Protein AF-0000000065938558 (afdb_homodimer)

Solvent-accessible surface area (backbone atoms only — not comparable to full-atom values): 10429 Å² total; per-residue (Å²): 133,53,68,65,56,52,49,43,52,53,51,51,68,28,61,89,41,59,44,84,76,37,73,65,13,34,47,48,69,62,32,34,59,53,26,31,51,53,25,51,52,29,44,52,51,24,38,51,25,48,61,70,64,40,50,69,59,23,32,52,27,46,32,48,28,52,51,28,45,46,44,28,30,44,50,58,74,38,55,68,66,56,21,48,50,50,45,47,56,48,53,56,48,50,50,48,53,54,52,55,69,72,96,133,53,67,66,56,52,50,44,51,53,51,52,67,27,62,91,43,60,44,85,76,36,71,66,14,34,45,49,69,63,32,34,59,51,26,31,50,53,25,50,53,29,46,52,52,25,37,52,24,48,62,70,62,41,49,69,58,23,31,52,26,45,32,48,28,54,51,29,46,45,48,28,30,44,50,58,74,37,53,68,66,57,22,50,49,50,47,48,56,47,54,57,48,49,49,48,52,54,52,57,68,72,96

Organism: Cereibacter sphaeroides (strain ATCC 17025 / ATH 2.4.3) (NCBI:txid349102)

Structure (mmCIF, N/CA/C/O backbone):
data_AF-0000000065938558-model_v1
#
loop_
_entity.id
_entity.type
_entity.pdbx_description
1 polymer 'Phosphoribosyl-ATP pyrophosphatase'
#
loop_
_atom_site.group_PDB
_atom_site.id
_atom_site.type_symbol
_atom_site.label_atom_id
_atom_site.lab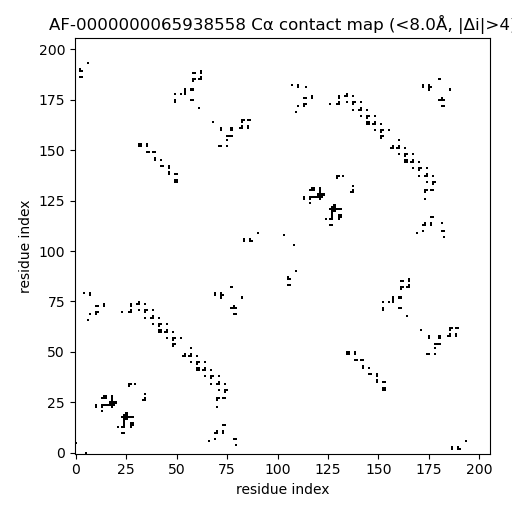el_alt_id
_atom_site.label_comp_id
_atom_site.label_asym_id
_atom_site.label_entity_id
_atom_site.label_seq_id
_atom_site.pdbx_PDB_ins_code
_atom_site.Cartn_x
_atom_site.Cartn_y
_atom_site.Cartn_z
_atom_site.occupancy
_atom_site.B_iso_or_equiv
_atom_site.auth_seq_id
_atom_site.auth_comp_id
_atom_site.auth_asym_id
_atom_site.auth_atom_id
_atom_site.pdbx_PDB_model_num
ATOM 1 N N . MET A 1 1 ? -17.922 -5.68 2.021 1 90.88 1 MET A N 1
ATOM 2 C CA . MET A 1 1 ? -16.562 -5.914 1.579 1 90.88 1 MET A CA 1
ATOM 3 C C . MET A 1 1 ? -16.047 -4.75 0.735 1 90.88 1 MET A C 1
ATOM 5 O O . MET A 1 1 ? -16.766 -4.246 -0.132 1 90.88 1 MET A O 1
ATOM 9 N N . SER A 1 2 ? -14.844 -4.27 1.024 1 95.75 2 SER A N 1
ATOM 10 C CA . SER A 1 2 ? -14.273 -3.152 0.281 1 95.75 2 SER A CA 1
ATOM 11 C C . SER A 1 2 ? -13.695 -3.613 -1.055 1 95.75 2 SER A C 1
ATOM 13 O O . SER A 1 2 ? -13.531 -4.812 -1.284 1 95.75 2 SER A O 1
ATOM 15 N N . VAL A 1 3 ? -13.477 -2.689 -1.954 1 97.19 3 VAL A N 1
ATOM 16 C CA . VAL A 1 3 ? -12.867 -3.02 -3.24 1 97.19 3 VAL A CA 1
ATOM 17 C C . VAL A 1 3 ? -11.492 -3.65 -3.018 1 97.19 3 VAL A C 1
ATOM 19 O O . VAL A 1 3 ? -11.094 -4.555 -3.758 1 97.19 3 VAL A O 1
ATOM 22 N N . LEU A 1 4 ? -10.781 -3.186 -2.021 1 98.44 4 LEU A N 1
ATOM 23 C CA . LEU A 1 4 ? -9.461 -3.738 -1.729 1 98.44 4 LEU A CA 1
ATOM 24 C C . LEU A 1 4 ? -9.57 -5.191 -1.28 1 98.44 4 LEU A C 1
ATOM 26 O O . LEU A 1 4 ? -8.758 -6.031 -1.684 1 98.44 4 LEU A O 1
ATOM 30 N N . GLU A 1 5 ? -10.492 -5.469 -0.438 1 98.12 5 GLU A N 1
ATOM 31 C CA . GLU A 1 5 ? -10.719 -6.832 0.026 1 98.12 5 GLU A CA 1
ATOM 32 C C . GLU A 1 5 ? -11.117 -7.75 -1.127 1 98.12 5 GLU A C 1
ATOM 34 O O . GLU A 1 5 ? -10.672 -8.898 -1.197 1 98.12 5 GLU A O 1
ATOM 39 N N . ARG A 1 6 ? -11.984 -7.25 -1.988 1 97.62 6 ARG A N 1
ATOM 40 C CA . ARG A 1 6 ? -12.367 -8.039 -3.15 1 97.62 6 ARG A CA 1
ATOM 41 C C . ARG A 1 6 ? -11.172 -8.305 -4.055 1 97.62 6 ARG A C 1
ATOM 43 O O . ARG A 1 6 ? -11.008 -9.414 -4.566 1 97.62 6 ARG A O 1
ATOM 50 N N . LEU A 1 7 ? -10.398 -7.285 -4.258 1 98.12 7 LEU A N 1
ATOM 51 C CA . LEU A 1 7 ? -9.195 -7.43 -5.078 1 98.12 7 LEU A CA 1
ATOM 52 C C . LEU A 1 7 ? -8.242 -8.445 -4.461 1 98.12 7 LEU A C 1
ATOM 54 O O . LEU A 1 7 ? -7.656 -9.266 -5.172 1 98.12 7 LEU A O 1
ATOM 58 N N . ALA A 1 8 ? -8.086 -8.391 -3.137 1 98.5 8 ALA A N 1
ATOM 59 C CA . ALA A 1 8 ? -7.219 -9.336 -2.438 1 98.5 8 ALA A CA 1
ATOM 60 C C . ALA A 1 8 ? -7.703 -10.773 -2.643 1 98.5 8 ALA A C 1
ATOM 62 O O . ALA A 1 8 ? -6.895 -11.68 -2.871 1 98.5 8 ALA A O 1
ATOM 63 N N . ALA A 1 9 ? -8.984 -10.93 -2.504 1 97.75 9 ALA A N 1
ATOM 64 C CA . ALA A 1 9 ? -9.562 -12.25 -2.713 1 97.75 9 ALA A CA 1
ATOM 65 C C . ALA A 1 9 ? -9.312 -12.742 -4.137 1 97.75 9 ALA A C 1
ATOM 67 O O . ALA A 1 9 ? -9.023 -13.922 -4.348 1 97.75 9 ALA A O 1
ATOM 68 N N . THR A 1 10 ? -9.461 -11.859 -5.125 1 96.94 10 THR A N 1
ATOM 69 C CA . THR A 1 10 ? -9.211 -12.188 -6.523 1 96.94 10 THR A CA 1
ATOM 70 C C . THR A 1 10 ? -7.758 -12.609 -6.723 1 96.94 10 THR A C 1
ATOM 72 O O . THR A 1 10 ? -7.488 -13.625 -7.375 1 96.94 10 THR A O 1
ATOM 75 N N . VAL A 1 11 ? -6.82 -11.82 -6.172 1 98.19 11 VAL A N 1
ATOM 76 C CA . VAL A 1 11 ? -5.398 -12.125 -6.289 1 98.19 11 VAL A CA 1
ATOM 77 C C . VAL A 1 11 ? -5.098 -13.477 -5.656 1 98.19 11 VAL A C 1
ATOM 79 O O . VAL A 1 11 ? -4.395 -14.305 -6.238 1 98.19 11 VAL A O 1
ATOM 82 N N . GLU A 1 12 ? -5.652 -13.742 -4.484 1 97.31 12 GLU A N 1
ATOM 83 C CA . GLU A 1 12 ? -5.438 -15 -3.773 1 97.31 12 GLU A CA 1
ATOM 84 C C . GLU A 1 12 ? -5.969 -16.188 -4.578 1 97.31 12 GLU A C 1
ATOM 86 O O . GLU A 1 12 ? -5.352 -17.25 -4.598 1 97.31 12 GLU A O 1
ATOM 91 N N . ALA A 1 13 ? -7.051 -16 -5.219 1 96.5 13 ALA A N 1
ATOM 92 C CA . ALA A 1 13 ? -7.695 -17.062 -5.984 1 96.5 13 ALA A CA 1
ATOM 93 C C . ALA A 1 13 ? -6.871 -17.438 -7.211 1 96.5 13 ALA A C 1
ATOM 95 O O . ALA A 1 13 ? -7.055 -18.516 -7.785 1 96.5 13 ALA A O 1
ATOM 96 N N . ARG A 1 14 ? -5.961 -16.547 -7.598 1 96.88 14 ARG A N 1
ATOM 97 C CA . ARG A 1 14 ? -5.184 -16.781 -8.805 1 96.88 14 ARG A CA 1
ATOM 98 C C . ARG A 1 14 ? -3.891 -17.531 -8.484 1 96.88 14 ARG A C 1
ATOM 100 O O . ARG A 1 14 ? -3.162 -17.938 -9.391 1 96.88 14 ARG A O 1
ATOM 107 N N . LYS A 1 15 ? -3.572 -17.672 -7.27 1 96 15 LYS A N 1
ATOM 108 C CA . LYS A 1 15 ? -2.389 -18.438 -6.879 1 96 15 LYS A CA 1
ATOM 109 C C . LYS A 1 15 ? -2.447 -19.859 -7.418 1 96 15 LYS A C 1
ATOM 111 O O . LYS A 1 15 ? -3.447 -20.562 -7.234 1 96 15 LYS A O 1
ATOM 116 N N . GLY A 1 16 ? -1.419 -20.266 -8.086 1 93.94 16 GLY A N 1
ATOM 117 C CA . GLY A 1 16 ? -1.344 -21.625 -8.586 1 93.94 16 GLY A CA 1
ATOM 118 C C . GLY A 1 16 ? -2.172 -21.844 -9.844 1 93.94 16 GLY A C 1
ATOM 119 O O . GLY A 1 16 ? -2.18 -22.938 -10.406 1 93.94 16 GLY A O 1
ATOM 120 N N . ALA A 1 17 ? -2.861 -20.781 -10.281 1 95.69 17 ALA A N 1
ATOM 121 C CA . ALA A 1 17 ? -3.654 -20.875 -11.5 1 95.69 17 ALA A CA 1
ATOM 122 C C . ALA A 1 17 ? -2.756 -20.922 -12.734 1 95.69 17 ALA A C 1
ATOM 124 O O . ALA A 1 17 ? -1.563 -20.625 -12.656 1 95.69 17 ALA A O 1
ATOM 125 N N . ASP A 1 18 ? -3.33 -21.359 -13.875 1 96.56 18 ASP A N 1
ATOM 126 C CA . ASP A 1 18 ? -2.639 -21.328 -15.156 1 96.56 18 ASP A CA 1
ATOM 127 C C . ASP A 1 18 ? -2.141 -19.906 -15.469 1 96.56 18 ASP A C 1
ATOM 129 O O . ASP A 1 18 ? -2.93 -18.969 -15.516 1 96.56 18 ASP A O 1
ATOM 133 N N . PRO A 1 19 ? -0.793 -19.812 -15.633 1 95.88 19 PRO A N 1
ATOM 134 C CA . PRO A 1 19 ? -0.242 -18.484 -15.898 1 95.88 19 PRO A CA 1
ATOM 135 C C . PRO A 1 19 ? -0.886 -17.812 -17.109 1 95.88 19 PRO A C 1
ATOM 137 O O . PRO A 1 19 ? -0.862 -16.578 -17.219 1 95.88 19 PRO A O 1
ATOM 140 N N . ASP A 1 20 ? -1.517 -18.531 -17.922 1 94.75 20 ASP A N 1
ATOM 141 C CA . ASP A 1 20 ? -2.111 -17.984 -19.125 1 94.75 20 ASP A CA 1
ATOM 142 C C . ASP A 1 20 ? -3.551 -17.531 -18.875 1 94.75 20 ASP A C 1
ATOM 144 O O . ASP A 1 20 ? -4.164 -16.906 -19.734 1 94.75 20 ASP A O 1
ATOM 148 N N . SER A 1 21 ? -4.059 -17.781 -17.672 1 93.75 21 SER A N 1
ATOM 149 C CA . SER A 1 21 ? -5.477 -17.562 -17.391 1 93.75 21 SER A CA 1
ATOM 150 C C . SER A 1 21 ? -5.762 -16.094 -17.078 1 93.75 21 SER A C 1
ATOM 152 O O . SER A 1 21 ? -6.891 -15.625 -17.25 1 93.75 21 SER A O 1
ATOM 154 N N . SER A 1 22 ? -4.727 -15.422 -16.547 1 92.94 22 SER A N 1
ATOM 155 C CA . SER A 1 22 ? -4.883 -14.016 -16.203 1 92.94 22 SER A CA 1
ATOM 156 C C . SER A 1 22 ? -3.533 -13.336 -16.016 1 92.94 22 SER A C 1
ATOM 158 O O . SER A 1 22 ? -2.516 -14.008 -15.836 1 92.94 22 SER A O 1
ATOM 160 N N . TRP A 1 23 ? -3.564 -12.023 -16.078 1 93.38 23 TRP A N 1
ATOM 161 C CA . TRP A 1 23 ? -2.357 -11.242 -15.828 1 93.38 23 TRP A CA 1
ATOM 162 C C . TRP A 1 23 ? -1.82 -11.492 -14.422 1 93.38 23 TRP A C 1
ATOM 164 O O . TRP A 1 23 ? -0.616 -11.68 -14.234 1 93.38 23 TRP A O 1
ATOM 174 N N . THR A 1 24 ? -2.75 -11.555 -13.438 1 97.44 24 THR A N 1
ATOM 175 C CA . THR A 1 24 ? -2.352 -11.797 -12.055 1 97.44 24 THR A CA 1
ATOM 176 C C . THR A 1 24 ? -1.721 -13.18 -11.914 1 97.44 24 THR A C 1
ATOM 178 O O . THR A 1 24 ? -0.679 -13.336 -11.273 1 97.44 24 THR A O 1
ATOM 181 N N . ALA A 1 25 ? -2.326 -14.164 -12.539 1 97.44 25 ALA A N 1
ATOM 182 C CA . ALA A 1 25 ? -1.771 -15.508 -12.508 1 97.44 25 ALA A CA 1
ATOM 183 C C . ALA A 1 25 ? -0.373 -15.539 -13.125 1 97.44 25 ALA A C 1
ATOM 185 O O . ALA A 1 25 ? 0.528 -16.203 -12.594 1 97.44 25 ALA A O 1
ATOM 186 N N . LYS A 1 26 ? -0.203 -14.797 -14.203 1 97.62 26 LYS A N 1
ATOM 187 C CA . LYS A 1 26 ? 1.089 -14.711 -14.883 1 97.62 26 LYS A CA 1
ATOM 188 C C . LYS A 1 26 ? 2.143 -14.086 -13.969 1 97.62 26 LYS A C 1
ATOM 190 O O . LYS A 1 26 ? 3.266 -14.594 -13.875 1 97.62 26 LYS A O 1
ATOM 195 N N . LEU A 1 27 ? 1.789 -13.031 -13.305 1 97.88 27 LEU A N 1
ATOM 196 C CA . LEU A 1 27 ? 2.707 -12.359 -12.391 1 97.88 27 LEU A CA 1
ATOM 197 C C . LEU A 1 27 ? 3.1 -13.281 -11.242 1 97.88 27 LEU A C 1
ATOM 199 O O . LEU A 1 27 ? 4.281 -13.406 -10.914 1 97.88 27 LEU A O 1
ATOM 203 N N . LEU A 1 28 ? 2.139 -13.945 -10.688 1 98.56 28 LEU A N 1
ATOM 204 C CA . LEU A 1 28 ? 2.379 -14.836 -9.547 1 98.56 28 LEU A CA 1
ATOM 205 C C . LEU A 1 28 ? 3.258 -16.016 -9.953 1 98.56 28 LEU A C 1
ATOM 207 O O . LEU A 1 28 ? 4.102 -16.469 -9.172 1 98.56 28 LEU A O 1
ATOM 211 N N . ALA A 1 29 ? 3.111 -16.484 -11.156 1 98.12 29 ALA A N 1
ATOM 212 C CA . ALA A 1 29 ? 3.865 -17.625 -11.656 1 98.12 29 ALA A CA 1
ATOM 213 C C . ALA A 1 29 ? 5.348 -17.297 -11.805 1 98.12 29 ALA A C 1
ATOM 215 O O . ALA A 1 29 ? 6.199 -18.188 -11.797 1 98.12 29 ALA A O 1
ATOM 216 N N . ARG A 1 30 ? 5.629 -15.984 -11.922 1 98.19 30 ARG A N 1
ATOM 217 C CA . ARG A 1 30 ? 7.012 -15.555 -12.086 1 98.19 30 ARG A CA 1
ATOM 218 C C . ARG A 1 30 ? 7.754 -15.562 -10.758 1 98.19 30 ARG A C 1
ATOM 220 O O . ARG A 1 30 ? 8.977 -15.406 -10.719 1 98.19 30 ARG A O 1
ATOM 227 N N . GLY A 1 31 ? 7.07 -15.695 -9.617 1 98 31 GLY A N 1
ATOM 228 C CA . GLY A 1 31 ? 7.699 -15.891 -8.32 1 98 31 GLY A CA 1
ATOM 22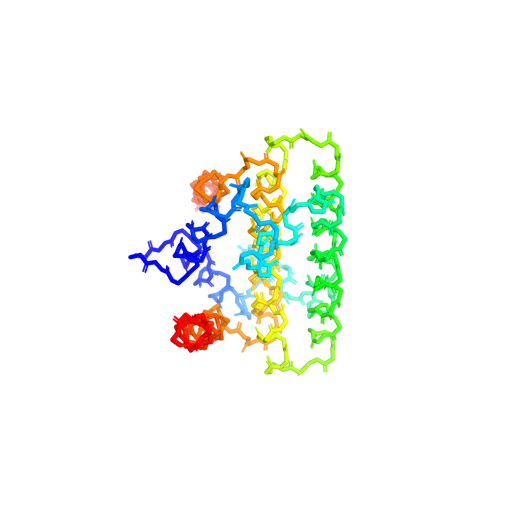9 C C . GLY A 1 31 ? 7.797 -14.617 -7.5 1 98 31 GLY A C 1
ATOM 230 O O . GLY A 1 31 ? 7.543 -13.523 -8.016 1 98 31 GLY A O 1
ATOM 231 N N . PRO A 1 32 ? 8.086 -14.797 -6.203 1 98.44 32 PRO A N 1
ATOM 232 C CA . PRO A 1 32 ? 8.055 -13.664 -5.273 1 98.44 32 PRO A CA 1
ATOM 233 C C . PRO A 1 32 ? 9.047 -12.562 -5.645 1 98.44 32 PRO A C 1
ATOM 235 O O . PRO A 1 32 ? 8.781 -11.383 -5.402 1 98.44 32 PRO A O 1
ATOM 238 N N . GLU A 1 33 ? 10.195 -12.93 -6.199 1 98.75 33 GLU A N 1
ATOM 239 C CA . GLU A 1 33 ? 11.195 -11.93 -6.555 1 98.75 33 GLU A CA 1
ATOM 240 C C . GLU A 1 33 ? 10.68 -11.008 -7.664 1 98.75 33 GLU A C 1
ATOM 242 O O . GLU A 1 33 ? 10.867 -9.789 -7.602 1 98.75 33 GLU A O 1
ATOM 247 N N . LYS A 1 34 ? 10.055 -11.578 -8.633 1 98.81 34 LYS A N 1
ATOM 248 C CA . LYS A 1 34 ? 9.492 -10.766 -9.711 1 98.81 34 LYS A CA 1
ATOM 249 C C . LYS A 1 34 ? 8.32 -9.922 -9.211 1 98.81 34 LYS A C 1
ATOM 251 O O . LYS A 1 34 ? 8.164 -8.766 -9.617 1 98.81 34 LYS A O 1
ATOM 256 N N . CYS A 1 35 ? 7.453 -10.492 -8.383 1 98.88 35 CYS A N 1
ATOM 257 C CA . CYS A 1 35 ? 6.352 -9.742 -7.789 1 98.88 35 CYS A CA 1
ATOM 258 C C . CYS A 1 35 ? 6.871 -8.562 -6.977 1 98.88 35 CYS A C 1
ATOM 260 O O . CYS A 1 35 ? 6.309 -7.465 -7.035 1 98.88 35 CYS A O 1
ATOM 262 N N . ALA A 1 36 ? 8.008 -8.805 -6.262 1 98.94 36 ALA A N 1
ATOM 263 C CA . ALA A 1 36 ? 8.633 -7.746 -5.473 1 98.94 36 ALA A CA 1
ATOM 264 C C . ALA A 1 36 ? 9.211 -6.656 -6.371 1 98.94 36 ALA A C 1
ATOM 266 O O . ALA A 1 36 ? 9.117 -5.469 -6.055 1 98.94 36 ALA A O 1
ATOM 267 N N . GLU A 1 37 ? 9.812 -7.07 -7.461 1 98.94 37 GLU A N 1
ATOM 268 C CA . GLU A 1 37 ? 10.328 -6.121 -8.445 1 98.94 37 GLU A CA 1
ATOM 269 C C . GLU A 1 37 ? 9.227 -5.199 -8.961 1 98.94 37 GLU A C 1
ATOM 271 O O . GLU A 1 37 ? 9.398 -3.979 -9 1 98.94 37 GLU A O 1
ATOM 276 N N . LYS A 1 38 ? 8.102 -5.734 -9.281 1 98.94 38 LYS A N 1
ATOM 277 C CA . LYS A 1 38 ? 7.004 -4.945 -9.828 1 98.94 38 LYS A CA 1
ATOM 278 C C . LYS A 1 38 ? 6.422 -4.008 -8.773 1 98.94 38 LYS A C 1
ATOM 280 O O . LYS A 1 38 ? 6.074 -2.865 -9.07 1 98.94 38 LYS A O 1
ATOM 285 N N . PHE A 1 39 ? 6.301 -4.516 -7.559 1 98.94 39 PHE A N 1
ATOM 286 C CA . PHE A 1 39 ? 5.883 -3.654 -6.457 1 98.94 39 PHE A CA 1
ATOM 287 C C . PHE A 1 39 ? 6.824 -2.465 -6.316 1 98.94 39 PHE A C 1
ATOM 289 O O . PHE A 1 39 ? 6.379 -1.328 -6.148 1 98.94 39 PHE A O 1
ATOM 296 N N . GLY A 1 40 ? 8.109 -2.738 -6.332 1 98.94 40 GLY A N 1
ATOM 297 C CA . GLY A 1 40 ? 9.102 -1.68 -6.234 1 98.94 40 GLY A CA 1
ATOM 298 C C . GLY A 1 40 ? 8.977 -0.645 -7.336 1 98.94 40 GLY A C 1
ATOM 299 O O . GLY A 1 40 ? 9.133 0.553 -7.09 1 98.94 40 GLY A O 1
ATOM 300 N N . GLU A 1 41 ? 8.688 -1.058 -8.547 1 98.94 41 GLU A N 1
ATOM 301 C CA . GLU A 1 41 ? 8.492 -0.135 -9.664 1 98.94 41 GLU A CA 1
ATOM 302 C C . GLU A 1 41 ? 7.332 0.822 -9.391 1 98.94 41 GLU A C 1
ATOM 304 O O . GLU A 1 41 ? 7.477 2.037 -9.539 1 98.94 41 GLU A O 1
ATOM 309 N N . GLU A 1 42 ? 6.223 0.22 -8.992 1 98.88 42 GLU A N 1
ATOM 310 C CA . GLU A 1 42 ? 5.051 1.056 -8.734 1 98.88 42 GLU A CA 1
ATOM 311 C C . GLU A 1 42 ? 5.293 1.99 -7.555 1 98.88 42 GLU A C 1
ATOM 313 O O . GLU A 1 42 ? 4.781 3.111 -7.527 1 98.88 42 GLU A O 1
ATOM 318 N N . ALA A 1 43 ? 6.043 1.492 -6.52 1 98.94 43 ALA A N 1
ATOM 319 C CA . ALA A 1 43 ? 6.379 2.346 -5.383 1 98.94 43 ALA A CA 1
ATOM 320 C C . ALA A 1 43 ? 7.168 3.572 -5.828 1 98.94 43 ALA A C 1
ATOM 322 O O . ALA A 1 43 ? 6.867 4.695 -5.426 1 98.94 43 ALA A O 1
ATOM 323 N N . VAL A 1 44 ? 8.164 3.377 -6.688 1 98.94 44 VAL A N 1
ATOM 324 C CA . VAL A 1 44 ? 8.984 4.473 -7.191 1 98.94 44 VAL A CA 1
ATOM 325 C C . VAL A 1 44 ? 8.117 5.445 -7.988 1 98.94 44 VAL A C 1
ATOM 327 O O . VAL A 1 44 ? 8.25 6.664 -7.848 1 98.94 44 VAL A O 1
ATOM 330 N N . GLU A 1 45 ? 7.188 4.898 -8.781 1 98.94 45 GLU A N 1
ATOM 331 C CA . GLU A 1 45 ? 6.316 5.77 -9.57 1 98.94 45 GLU A CA 1
ATOM 332 C C . GLU A 1 45 ? 5.41 6.605 -8.672 1 98.94 45 GLU A C 1
ATOM 334 O O . GLU A 1 45 ? 5.168 7.781 -8.953 1 98.94 45 GLU A O 1
ATOM 339 N N . ALA A 1 46 ? 4.887 6.039 -7.637 1 98.94 46 ALA A N 1
ATOM 340 C CA . ALA A 1 46 ? 4.062 6.785 -6.691 1 98.94 46 ALA A CA 1
ATOM 341 C C . ALA A 1 46 ? 4.867 7.895 -6.016 1 98.94 46 ALA A C 1
ATOM 343 O O . ALA A 1 46 ? 4.371 9.008 -5.84 1 98.94 46 ALA A O 1
ATOM 344 N N . ILE A 1 47 ? 6.168 7.578 -5.648 1 98.94 47 ILE A N 1
ATOM 345 C CA . ILE A 1 47 ? 7.055 8.562 -5.031 1 98.94 47 ILE A CA 1
ATOM 346 C C . ILE A 1 47 ? 7.25 9.742 -5.977 1 98.94 47 ILE A C 1
ATOM 348 O O . ILE A 1 47 ? 7.133 10.898 -5.566 1 98.94 47 ILE A O 1
ATOM 352 N N . ILE A 1 48 ? 7.504 9.453 -7.207 1 98.94 48 ILE A N 1
ATOM 353 C CA . ILE A 1 48 ? 7.742 10.477 -8.219 1 98.94 48 ILE A CA 1
ATOM 354 C C . ILE A 1 48 ? 6.535 11.406 -8.312 1 98.94 48 ILE A C 1
ATOM 356 O O . ILE A 1 48 ? 6.68 12.625 -8.273 1 98.94 48 ILE A O 1
ATOM 360 N N . GLU A 1 49 ? 5.312 10.852 -8.383 1 98.88 49 GLU A N 1
ATOM 361 C CA . GLU A 1 49 ? 4.109 11.656 -8.539 1 98.88 49 GLU A CA 1
ATOM 362 C C . GLU A 1 49 ? 3.809 12.453 -7.273 1 98.88 49 GLU A C 1
ATOM 364 O O . GLU A 1 49 ? 3.293 13.57 -7.344 1 98.88 49 GLU A O 1
ATOM 369 N N . ALA A 1 50 ? 4.137 11.867 -6.113 1 98.88 50 ALA A N 1
ATOM 370 C CA . ALA A 1 50 ? 3.984 12.602 -4.859 1 98.88 50 ALA A CA 1
ATOM 371 C C . ALA A 1 50 ? 4.883 13.836 -4.832 1 98.88 50 ALA A C 1
ATOM 373 O O . ALA A 1 50 ? 4.445 14.922 -4.441 1 98.88 50 ALA A O 1
ATOM 374 N N . VAL A 1 51 ? 6.141 13.656 -5.25 1 98.75 51 VAL A N 1
ATOM 375 C CA . VAL A 1 51 ? 7.113 14.742 -5.234 1 98.75 51 VAL A CA 1
ATOM 376 C C . VAL A 1 51 ? 6.766 15.766 -6.316 1 98.75 51 VAL A C 1
ATOM 378 O O . VAL A 1 51 ? 6.891 16.969 -6.102 1 98.75 51 VAL A O 1
ATOM 381 N N . ARG A 1 52 ? 6.305 15.289 -7.438 1 98.38 52 ARG A N 1
ATOM 382 C CA . ARG A 1 52 ? 5.906 16.156 -8.547 1 98.38 52 ARG A CA 1
ATOM 383 C C . ARG A 1 52 ? 4.66 16.953 -8.195 1 98.38 52 ARG A C 1
ATOM 385 O O . ARG A 1 52 ? 4.453 18.047 -8.719 1 98.38 52 ARG A O 1
ATOM 392 N N . GLY A 1 53 ? 3.838 16.422 -7.414 1 98.31 53 GLY A N 1
ATOM 393 C CA . GLY A 1 53 ? 2.617 17.094 -6.988 1 98.31 53 GLY A CA 1
ATOM 394 C C . GLY A 1 53 ? 1.456 16.859 -7.941 1 98.31 53 GLY A C 1
ATOM 395 O O . GLY A 1 53 ? 0.534 17.688 -8 1 98.31 53 GLY A O 1
ATOM 396 N N . ASP A 1 54 ? 1.541 15.812 -8.766 1 98.5 54 ASP A N 1
ATOM 397 C CA . ASP A 1 54 ? 0.428 15.438 -9.633 1 98.5 54 ASP A CA 1
ATOM 398 C C . ASP A 1 54 ? -0.561 14.531 -8.898 1 98.5 54 ASP A C 1
ATOM 400 O O . ASP A 1 54 ? -0.397 13.312 -8.883 1 98.5 54 ASP A O 1
ATOM 404 N N . ARG A 1 55 ? -1.642 15.078 -8.422 1 98.56 55 ARG A N 1
ATOM 405 C CA . ARG A 1 55 ? -2.582 14.391 -7.539 1 98.56 55 ARG A CA 1
ATOM 406 C C . ARG A 1 55 ? -3.268 13.234 -8.25 1 98.56 55 ARG A C 1
ATOM 408 O O . ARG A 1 55 ? -3.395 12.141 -7.699 1 98.56 55 ARG A O 1
ATOM 415 N N . ALA A 1 56 ? -3.705 13.5 -9.453 1 98.56 56 ALA A N 1
ATOM 416 C CA . ALA A 1 56 ? -4.422 12.477 -10.203 1 98.56 56 ALA A CA 1
ATOM 417 C C . ALA A 1 56 ? -3.518 11.281 -10.5 1 98.56 56 ALA A C 1
ATOM 419 O O . ALA A 1 56 ? -3.932 10.133 -10.359 1 98.56 56 ALA A O 1
ATOM 420 N N . ARG A 1 57 ? -2.355 11.609 -10.938 1 98.75 57 ARG A N 1
ATOM 421 C CA . ARG A 1 57 ? -1.42 10.531 -11.234 1 98.75 57 ARG A CA 1
ATOM 422 C C . ARG A 1 57 ? -0.989 9.805 -9.961 1 98.75 57 ARG A C 1
ATOM 424 O O . ARG A 1 57 ? -0.748 8.602 -9.977 1 98.75 57 ARG A O 1
ATOM 431 N N . LEU A 1 58 ? -0.88 10.562 -8.844 1 98.94 58 LEU A N 1
ATOM 432 C CA . LEU A 1 58 ? -0.548 9.922 -7.578 1 98.94 58 LEU A CA 1
ATOM 433 C C . LEU A 1 58 ? -1.634 8.93 -7.168 1 98.94 58 LEU A C 1
ATOM 435 O O . LEU A 1 58 ? -1.333 7.828 -6.707 1 98.94 58 LEU A O 1
ATOM 439 N N . ALA A 1 59 ? -2.893 9.266 -7.324 1 98.88 59 ALA A N 1
ATOM 440 C CA . ALA A 1 59 ? -3.984 8.344 -7.016 1 98.88 59 ALA A CA 1
ATOM 441 C C . ALA A 1 59 ? -3.9 7.082 -7.867 1 98.88 59 ALA A C 1
ATOM 443 O O . ALA A 1 59 ? -4.102 5.973 -7.371 1 98.88 59 ALA A O 1
ATOM 444 N N . SER A 1 60 ?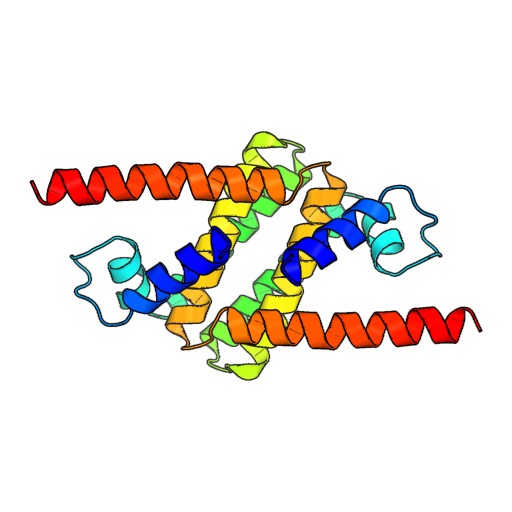 -3.559 7.262 -9.141 1 98.81 60 SER A N 1
ATOM 445 C CA . SER A 1 60 ? -3.439 6.141 -10.07 1 98.81 60 SER A CA 1
ATOM 446 C C . SER A 1 60 ? -2.273 5.234 -9.688 1 98.81 60 SER A C 1
ATOM 448 O O . SER A 1 60 ? -2.424 4.012 -9.633 1 98.81 60 SER A O 1
ATOM 450 N N . GLU A 1 61 ? -1.148 5.848 -9.375 1 98.94 61 GLU A N 1
ATOM 451 C CA . GLU A 1 61 ? 0.025 5.062 -9.008 1 98.94 61 GLU A CA 1
ATOM 452 C C . GLU A 1 61 ? -0.172 4.379 -7.656 1 98.94 61 GLU A C 1
ATOM 454 O O . GLU A 1 61 ? 0.333 3.277 -7.434 1 98.94 61 GLU A O 1
ATOM 459 N N . ALA A 1 62 ? -0.845 5.059 -6.754 1 98.94 62 ALA A N 1
ATOM 460 C CA . ALA A 1 62 ? -1.149 4.449 -5.461 1 98.94 62 ALA A CA 1
ATOM 461 C C . ALA A 1 62 ? -2.039 3.223 -5.625 1 98.94 62 ALA A C 1
ATOM 463 O O . ALA A 1 62 ? -1.881 2.232 -4.91 1 98.94 62 ALA A O 1
ATOM 464 N N . ALA A 1 63 ? -2.98 3.266 -6.566 1 98.88 63 ALA A N 1
ATOM 465 C CA . ALA A 1 63 ? -3.791 2.092 -6.883 1 98.88 63 ALA A CA 1
ATOM 466 C C . ALA A 1 63 ? -2.92 0.943 -7.383 1 98.88 63 ALA A C 1
ATOM 468 O O . ALA A 1 63 ? -3.109 -0.208 -6.984 1 98.88 63 ALA A O 1
ATOM 469 N N . ASP A 1 64 ? -1.908 1.269 -8.273 1 98.88 64 ASP A N 1
ATOM 470 C CA . ASP A 1 64 ? -0.968 0.257 -8.75 1 98.88 64 ASP A CA 1
ATOM 471 C C . ASP A 1 64 ? -0.146 -0.311 -7.594 1 98.88 64 ASP A C 1
ATOM 473 O O . ASP A 1 64 ? 0.14 -1.51 -7.562 1 98.88 64 ASP A O 1
ATOM 477 N N . VAL A 1 65 ? 0.232 0.571 -6.641 1 98.94 65 VAL A N 1
ATOM 478 C CA . VAL A 1 65 ? 0.978 0.138 -5.465 1 98.94 65 VAL A CA 1
ATOM 479 C C . VAL A 1 65 ? 0.153 -0.874 -4.672 1 98.94 65 VAL A C 1
ATOM 481 O O . VAL A 1 65 ? 0.661 -1.927 -4.281 1 98.94 65 VAL A O 1
ATOM 484 N N . LEU A 1 66 ? -1.095 -0.567 -4.457 1 98.94 66 LEU A N 1
ATOM 485 C CA . LEU A 1 66 ? -1.943 -1.46 -3.676 1 98.94 66 LEU A CA 1
ATOM 486 C C . LEU A 1 66 ? -2.123 -2.799 -4.387 1 98.94 66 LEU A C 1
ATOM 488 O O . LEU A 1 66 ? -2.047 -3.855 -3.754 1 98.94 66 LEU A O 1
ATOM 492 N N . TYR A 1 67 ? -2.27 -2.793 -5.703 1 98.81 67 TYR A N 1
ATOM 493 C CA . TYR A 1 67 ? -2.42 -4.027 -6.469 1 98.81 67 TYR A CA 1
ATOM 494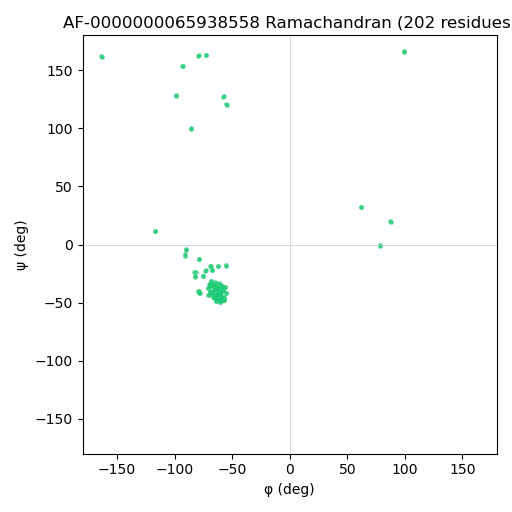 C C . TYR A 1 67 ? -1.162 -4.883 -6.375 1 98.81 67 TYR A C 1
ATOM 496 O O . TYR A 1 67 ? -1.233 -6.066 -6.031 1 98.81 67 TYR A O 1
ATOM 504 N N . HIS A 1 68 ? -0.105 -4.281 -6.59 1 98.94 68 HIS A N 1
ATOM 505 C CA . HIS A 1 68 ? 1.125 -5.066 -6.629 1 98.94 68 HIS A CA 1
ATOM 506 C C . HIS A 1 68 ? 1.562 -5.473 -5.227 1 98.94 68 HIS A C 1
ATOM 508 O O . HIS A 1 68 ? 2.225 -6.496 -5.051 1 98.94 68 HIS A O 1
ATOM 514 N N . LEU A 1 69 ? 1.188 -4.672 -4.188 1 98.94 69 LEU A N 1
ATOM 515 C CA . LEU A 1 69 ? 1.386 -5.125 -2.814 1 98.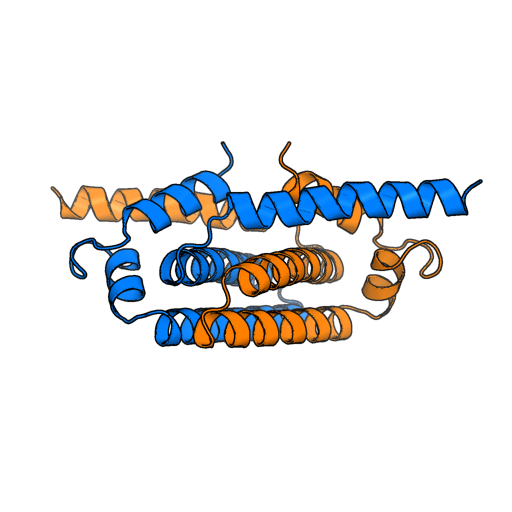94 69 LEU A CA 1
ATOM 516 C C . LEU A 1 69 ? 0.631 -6.426 -2.557 1 98.94 69 LEU A C 1
ATOM 518 O O . LEU A 1 69 ? 1.193 -7.375 -2.01 1 98.94 69 LEU A O 1
ATOM 522 N N . LEU A 1 70 ? -0.658 -6.488 -2.971 1 98.94 70 LEU A N 1
ATOM 523 C CA . LEU A 1 70 ? -1.473 -7.684 -2.785 1 98.94 70 LEU A CA 1
ATOM 524 C C . LEU A 1 70 ? -0.856 -8.883 -3.502 1 98.94 70 LEU A C 1
ATOM 526 O O . LEU A 1 70 ? -0.836 -9.992 -2.963 1 98.94 70 LEU A O 1
ATOM 530 N N . VAL A 1 71 ? -0.329 -8.664 -4.77 1 98.88 71 VAL A N 1
ATOM 531 C CA . VAL A 1 71 ? 0.277 -9.742 -5.547 1 98.88 71 VAL A CA 1
ATOM 532 C C . VAL A 1 71 ? 1.535 -10.242 -4.844 1 98.88 71 VAL A C 1
ATOM 534 O O . VAL A 1 71 ? 1.753 -11.453 -4.734 1 98.88 71 VAL A O 1
ATOM 537 N N . MET A 1 72 ? 2.328 -9.297 -4.324 1 98.94 72 MET A N 1
ATOM 538 C CA . MET A 1 72 ? 3.549 -9.648 -3.605 1 98.94 72 MET A CA 1
ATOM 539 C C . MET A 1 72 ? 3.229 -10.43 -2.334 1 98.94 72 MET A C 1
ATOM 541 O O . MET A 1 72 ? 3.896 -11.414 -2.02 1 98.94 72 MET A O 1
ATOM 545 N N . LEU A 1 73 ? 2.195 -10.016 -1.59 1 98.94 73 LEU A N 1
ATOM 546 C CA . LEU A 1 73 ? 1.745 -10.734 -0.403 1 98.94 73 LEU A CA 1
ATOM 547 C C . LEU A 1 73 ? 1.307 -12.148 -0.758 1 98.94 73 LEU A C 1
ATOM 549 O O . LEU A 1 73 ? 1.723 -13.109 -0.112 1 98.94 73 LEU A O 1
ATOM 553 N N . ALA A 1 74 ? 0.539 -12.281 -1.818 1 98.88 74 ALA A N 1
ATOM 554 C CA . ALA A 1 74 ? 0.017 -13.578 -2.234 1 98.88 74 ALA A CA 1
ATOM 555 C C . ALA A 1 74 ? 1.148 -14.523 -2.639 1 98.88 74 ALA A C 1
ATOM 557 O O . ALA A 1 74 ? 1.103 -15.719 -2.344 1 98.88 74 ALA A O 1
ATOM 558 N N . ALA A 1 75 ? 2.195 -13.969 -3.289 1 98.69 75 ALA A N 1
ATOM 559 C CA . ALA A 1 75 ? 3.332 -14.773 -3.734 1 98.69 75 ALA A CA 1
ATOM 560 C C . ALA A 1 75 ? 4.051 -15.414 -2.547 1 98.69 75 ALA A C 1
ATOM 562 O O . ALA A 1 75 ? 4.82 -16.359 -2.717 1 98.69 75 ALA A O 1
ATOM 563 N N . ARG A 1 76 ? 3.809 -14.852 -1.331 1 98.69 76 ARG A N 1
ATOM 564 C CA . ARG A 1 76 ? 4.449 -15.359 -0.123 1 98.69 76 ARG A CA 1
ATOM 565 C C . ARG A 1 76 ? 3.418 -15.906 0.857 1 98.69 76 ARG A C 1
ATOM 567 O O . ARG A 1 76 ? 3.699 -16.047 2.049 1 98.69 76 ARG A O 1
ATOM 574 N N . ASP A 1 77 ? 2.195 -16.078 0.438 1 98.38 77 ASP A N 1
ATOM 575 C CA . ASP A 1 77 ? 1.113 -16.641 1.239 1 98.38 77 ASP A CA 1
ATOM 576 C C . ASP A 1 77 ? 0.828 -15.773 2.465 1 98.38 77 ASP A C 1
ATOM 578 O O . ASP A 1 77 ? 0.601 -16.297 3.559 1 98.38 77 ASP A O 1
ATOM 582 N N . VAL A 1 78 ? 0.986 -14.531 2.393 1 98.81 78 VAL A N 1
ATOM 583 C CA . VAL A 1 78 ? 0.556 -13.555 3.393 1 98.81 78 VAL A CA 1
ATOM 584 C C . VAL A 1 78 ? -0.768 -12.93 2.965 1 98.81 78 VAL A C 1
ATOM 586 O O . VAL A 1 78 ? -0.912 -12.484 1.823 1 98.81 78 VAL A O 1
ATOM 589 N N . THR A 1 79 ? -1.748 -12.906 3.783 1 98.69 79 THR A N 1
ATOM 590 C CA . THR A 1 79 ? -3.07 -12.414 3.418 1 98.69 79 THR A CA 1
ATOM 591 C C . THR A 1 79 ? -3.213 -10.938 3.785 1 98.69 79 THR A C 1
ATOM 593 O O . THR A 1 79 ? -2.518 -10.445 4.676 1 98.69 79 THR A O 1
ATOM 596 N N . LEU A 1 80 ? -4.062 -10.289 3.074 1 98.69 80 LEU A N 1
ATOM 597 C CA . LEU A 1 80 ? -4.41 -8.93 3.463 1 98.69 80 LEU A CA 1
ATOM 598 C C . LEU A 1 80 ? -4.926 -8.883 4.895 1 98.69 80 LEU A C 1
ATOM 600 O O . LEU A 1 80 ? -4.66 -7.93 5.629 1 98.69 80 LEU A O 1
ATOM 604 N N . ALA A 1 81 ? -5.66 -9.906 5.305 1 98.5 81 ALA A N 1
ATOM 605 C CA . ALA A 1 81 ? -6.211 -9.969 6.656 1 98.5 81 ALA A CA 1
ATOM 606 C C . ALA A 1 81 ? -5.102 -9.922 7.707 1 98.5 81 ALA A C 1
ATOM 608 O O . ALA A 1 81 ? -5.266 -9.32 8.766 1 98.5 81 ALA A O 1
ATOM 609 N N . GLU A 1 82 ? -4.008 -10.578 7.465 1 98.75 82 GLU A N 1
ATOM 610 C CA . GLU A 1 82 ? -2.869 -10.555 8.383 1 98.75 82 GLU A CA 1
ATOM 611 C C . GLU A 1 82 ? -2.281 -9.156 8.5 1 98.75 82 GLU A C 1
ATOM 613 O O . GLU A 1 82 ? -1.888 -8.734 9.594 1 98.75 82 GLU A O 1
ATOM 618 N N . VAL A 1 83 ? -2.219 -8.453 7.367 1 98.88 83 VAL A N 1
ATOM 619 C CA . VAL A 1 83 ? -1.704 -7.09 7.359 1 98.88 83 VAL A CA 1
ATOM 620 C C . VAL A 1 83 ? -2.66 -6.172 8.117 1 98.88 83 VAL A C 1
ATOM 622 O O . VAL A 1 83 ? -2.227 -5.332 8.914 1 98.88 83 VAL A O 1
ATOM 625 N N . MET A 1 84 ? -3.965 -6.379 7.891 1 98.62 84 MET A N 1
ATOM 626 C CA . MET A 1 84 ? -4.965 -5.57 8.586 1 98.62 84 MET A CA 1
ATOM 627 C C . MET A 1 84 ? -4.926 -5.828 10.086 1 98.62 84 MET A C 1
ATOM 629 O O . MET A 1 84 ? -5.117 -4.906 10.883 1 98.62 84 MET A O 1
ATOM 633 N N . ALA A 1 85 ? -4.719 -7.047 10.453 1 98.12 85 ALA A N 1
ATOM 634 C CA . ALA A 1 85 ? -4.617 -7.391 11.875 1 98.12 85 ALA A CA 1
ATOM 635 C C . ALA A 1 85 ? -3.453 -6.656 12.531 1 98.12 85 ALA A C 1
ATOM 637 O O . ALA A 1 85 ? -3.547 -6.242 13.688 1 98.12 85 ALA A O 1
ATOM 638 N N . GLU A 1 86 ? -2.363 -6.539 11.781 1 98.12 86 GLU A N 1
ATOM 639 C CA . GLU A 1 86 ? -1.219 -5.785 12.281 1 98.12 86 GLU A CA 1
ATOM 640 C C . GLU A 1 86 ? -1.568 -4.312 12.477 1 98.12 86 GLU A C 1
ATOM 642 O O . GLU A 1 86 ? -1.196 -3.709 13.484 1 98.12 86 GLU A O 1
ATOM 647 N N . LEU A 1 87 ? -2.301 -3.723 11.562 1 98.19 87 LEU A N 1
ATOM 648 C CA . LEU A 1 87 ? -2.736 -2.336 11.695 1 98.19 87 LEU A CA 1
ATOM 649 C C . LEU A 1 87 ? -3.664 -2.166 12.891 1 98.19 87 LEU A C 1
ATOM 651 O O . LEU A 1 87 ? -3.568 -1.177 13.625 1 98.19 87 LEU A O 1
ATOM 655 N N . GLU A 1 88 ? -4.539 -3.113 13.078 1 97 88 GLU A N 1
ATOM 656 C CA . GLU A 1 88 ? -5.469 -3.068 14.203 1 97 88 GLU A CA 1
ATOM 657 C C . GLU A 1 88 ? -4.727 -3.117 15.531 1 97 88 GLU A C 1
ATOM 659 O O . GLU A 1 88 ? -5.062 -2.383 16.469 1 97 88 GLU A O 1
ATOM 664 N N . ARG A 1 89 ? -3.791 -3.963 15.586 1 95.88 89 ARG A N 1
ATOM 665 C CA . ARG A 1 89 ? -2.988 -4.102 16.797 1 95.88 89 ARG A CA 1
ATOM 666 C C . ARG A 1 89 ? -2.297 -2.785 17.141 1 95.88 89 ARG A C 1
ATOM 668 O O . ARG A 1 89 ? -2.277 -2.379 18.312 1 95.88 89 ARG A O 1
ATOM 675 N N . ARG A 1 90 ? -1.867 -2.057 16.172 1 94.25 90 ARG A N 1
ATOM 676 C CA . ARG A 1 90 ? -1.138 -0.808 16.359 1 94.25 90 ARG A CA 1
ATOM 677 C C . ARG A 1 90 ? -2.09 0.335 16.703 1 94.25 90 ARG A C 1
ATOM 679 O O . ARG A 1 90 ? -1.723 1.261 17.422 1 94.25 90 ARG A O 1
ATOM 686 N N . GLU A 1 91 ? -3.186 0.349 16.062 1 89.81 91 GLU A N 1
ATOM 687 C CA . GLU A 1 91 ? -4.199 1.351 16.375 1 89.81 91 GLU A CA 1
ATOM 688 C C . GLU A 1 91 ? -4.559 1.314 17.859 1 89.81 91 GLU A C 1
ATOM 690 O O . GLU A 1 91 ? -4.73 2.361 18.484 1 89.81 91 GLU A O 1
ATOM 695 N N . GLY A 1 92 ? -4.691 0.177 18.391 1 79.44 92 GLY A N 1
ATOM 696 C CA . GLY A 1 92 ? -4.98 0.006 19.812 1 79.44 92 GLY A CA 1
ATOM 697 C C . GLY A 1 92 ? -3.867 0.509 20.703 1 79.44 92 GLY A C 1
ATOM 698 O O . GLY A 1 92 ? -4.129 1.101 21.75 1 79.44 92 GLY A O 1
ATOM 699 N N . THR A 1 93 ? -2.699 0.389 20.25 1 75.81 93 THR A N 1
ATOM 700 C CA . THR A 1 93 ? -1.551 0.791 21.062 1 75.81 93 THR A CA 1
ATOM 701 C C . THR A 1 93 ? -1.381 2.307 21.047 1 75.81 93 THR A C 1
ATOM 703 O O . THR A 1 93 ? -1.07 2.914 22.062 1 75.81 93 THR A O 1
ATOM 706 N N . SER A 1 94 ? -1.569 2.857 19.875 1 68.25 94 SER A N 1
ATOM 707 C CA . SER A 1 94 ? -1.452 4.309 19.75 1 68.25 94 SER A CA 1
ATOM 708 C C . SER A 1 94 ? -2.521 5.016 20.578 1 68.25 94 SER A C 1
ATOM 710 O O . SER A 1 94 ? -2.258 6.055 21.188 1 68.25 94 SER A O 1
ATOM 712 N N . GLY A 1 95 ? -3.572 4.441 20.516 1 61.94 95 GLY A N 1
ATOM 713 C CA . GLY A 1 95 ? -4.641 4.988 21.344 1 61.94 95 GLY A CA 1
ATOM 714 C C . GLY A 1 95 ? -4.328 4.961 22.828 1 61.94 95 GLY A C 1
ATOM 715 O O . GLY A 1 95 ? -4.629 5.914 23.547 1 61.94 95 GLY A O 1
ATOM 716 N N . ILE A 1 96 ? -3.682 3.91 23.172 1 55.47 96 ILE A N 1
ATOM 717 C CA . ILE A 1 96 ? -3.324 3.766 24.578 1 55.47 96 ILE A CA 1
ATOM 718 C C . ILE A 1 96 ? -2.244 4.781 24.938 1 55.47 96 ILE A C 1
ATOM 720 O O . ILE A 1 96 ? -2.336 5.449 25.969 1 55.47 96 ILE A O 1
ATOM 724 N N . ALA A 1 97 ? -1.318 4.859 24.031 1 60.56 97 ALA A N 1
ATOM 725 C CA . ALA A 1 97 ? -0.221 5.789 24.281 1 60.56 97 ALA A CA 1
ATOM 726 C C . ALA A 1 97 ? -0.719 7.23 24.297 1 60.56 97 ALA A C 1
ATOM 728 O O . ALA A 1 97 ? -0.287 8.031 25.141 1 60.56 97 ALA A O 1
ATOM 729 N N . GLU A 1 98 ? -1.549 7.535 23.312 1 59.81 98 GLU A N 1
ATOM 730 C CA . GLU A 1 98 ? -2.133 8.875 23.266 1 59.81 98 GLU A CA 1
ATOM 731 C C . GLU A 1 98 ? -2.947 9.164 24.516 1 59.81 98 GLU A C 1
ATOM 733 O O . GLU A 1 98 ? -2.85 10.258 25.094 1 59.81 98 GLU A O 1
ATOM 738 N N . LYS A 1 99 ? -3.812 8.234 24.969 1 57.88 99 LYS A N 1
ATOM 739 C CA . LYS A 1 99 ? -4.609 8.398 26.172 1 57.88 99 LYS A CA 1
ATOM 740 C C . LYS A 1 99 ? -3.713 8.547 27.406 1 57.88 99 LYS A C 1
ATOM 742 O O . LYS A 1 99 ? -3.977 9.375 28.281 1 57.88 99 LYS A O 1
ATOM 747 N N . ALA A 1 100 ? -2.662 7.809 27.516 1 60.94 100 ALA A N 1
ATOM 748 C CA . ALA A 1 100 ? -1.746 7.84 28.656 1 60.94 100 ALA A CA 1
ATOM 749 C C . ALA A 1 100 ? -1.01 9.18 28.719 1 60.94 100 ALA A C 1
ATOM 751 O O . ALA A 1 100 ? -0.654 9.641 29.812 1 60.94 100 ALA A O 1
ATOM 752 N N . GLY A 1 101 ? -0.715 9.68 27.547 1 50.69 101 GLY A N 1
ATOM 753 C CA . GLY A 1 101 ? -0.037 10.969 27.531 1 50.69 101 GLY A CA 1
ATOM 754 C C . GLY A 1 101 ? -0.949 12.125 27.891 1 50.69 101 GLY A C 1
ATOM 755 O O . GLY A 1 101 ? -0.479 13.234 28.141 1 50.69 101 GLY A O 1
ATOM 756 N N . ARG A 1 102 ? -2.244 11.922 27.703 1 56.31 102 ARG A N 1
ATOM 757 C CA . ARG A 1 102 ? -3.221 12.953 28.031 1 56.31 102 ARG A CA 1
ATOM 758 C C . ARG A 1 102 ? -3.543 12.945 29.531 1 56.31 102 ARG A C 1
ATOM 760 O O . ARG A 1 102 ? -4.125 13.906 30.047 1 56.31 102 ARG A O 1
ATOM 767 N N . GLY A 1 103 ? -3.299 11.758 30.094 1 48.19 103 GLY A N 1
ATOM 768 C CA . GLY A 1 103 ? -3.551 11.734 31.531 1 48.19 103 GLY A CA 1
ATOM 769 C C . GLY A 1 103 ? -2.352 12.156 32.344 1 48.19 103 GLY A C 1
ATOM 770 O O . GLY A 1 103 ? -1.224 12.172 31.859 1 48.19 103 GLY A O 1
ATOM 771 N N . MET B 1 1 ? -16.75 0.212 8.656 1 90.94 1 MET B N 1
ATOM 772 C CA . MET B 1 1 ? -15.5 0.849 8.258 1 90.94 1 MET B CA 1
ATOM 773 C C . MET B 1 1 ? -14.312 -0.058 8.562 1 90.94 1 MET B C 1
ATOM 775 O O . MET B 1 1 ? -14.242 -0.665 9.633 1 90.94 1 MET B O 1
ATOM 779 N N . SER B 1 2 ? -13.406 -0.22 7.617 1 95.75 2 SER B N 1
ATOM 780 C CA . SER B 1 2 ? -12.234 -1.07 7.809 1 95.75 2 SER B CA 1
ATOM 781 C C . SER B 1 2 ? -11.164 -0.36 8.625 1 95.75 2 SER B C 1
ATOM 783 O O . SER B 1 2 ? -11.227 0.855 8.828 1 95.75 2 SER B O 1
ATOM 785 N N . VAL B 1 3 ? -10.227 -1.099 9.164 1 97.19 3 VAL B N 1
ATOM 786 C CA . VAL B 1 3 ? -9.125 -0.509 9.906 1 97.19 3 VAL B CA 1
ATOM 787 C C . VAL B 1 3 ? -8.344 0.453 9.016 1 97.19 3 VAL B C 1
ATOM 789 O O . VAL B 1 3 ? -7.859 1.488 9.477 1 97.19 3 VAL B O 1
ATOM 792 N N . LEU B 1 4 ? -8.227 0.12 7.746 1 98.44 4 LEU B N 1
ATOM 793 C CA . LEU B 1 4 ? -7.508 0.983 6.812 1 98.44 4 LEU B CA 1
ATOM 794 C C . LEU B 1 4 ? -8.242 2.309 6.625 1 98.44 4 LEU B C 1
ATOM 796 O O . LEU B 1 4 ? -7.609 3.367 6.578 1 98.44 4 LEU B O 1
ATOM 800 N N . GLU B 1 5 ? -9.516 2.25 6.48 1 98.12 5 GLU B N 1
ATOM 801 C CA . GLU B 1 5 ? -10.32 3.457 6.344 1 98.12 5 GLU B CA 1
ATOM 802 C C . GLU B 1 5 ? -10.234 4.324 7.598 1 98.12 5 GLU B C 1
ATOM 804 O O . GLU B 1 5 ? -10.164 5.551 7.508 1 98.12 5 GLU B O 1
ATOM 809 N N . ARG B 1 6 ? -10.289 3.674 8.742 1 97.62 6 ARG B N 1
ATOM 810 C CA . ARG B 1 6 ? -10.156 4.426 9.984 1 97.62 6 ARG B CA 1
ATOM 811 C C . ARG B 1 6 ? -8.781 5.082 10.078 1 97.62 6 ARG B C 1
ATOM 813 O O . ARG B 1 6 ? -8.672 6.234 10.508 1 97.62 6 ARG B O 1
ATOM 820 N N . LEU B 1 7 ? -7.785 4.336 9.727 1 98.12 7 LEU B N 1
ATOM 821 C CA . LEU B 1 7 ? -6.426 4.871 9.734 1 98.12 7 LEU B CA 1
ATOM 822 C C . LEU B 1 7 ? -6.301 6.055 8.781 1 98.12 7 LEU B C 1
ATOM 824 O O . LEU B 1 7 ? -5.672 7.062 9.117 1 98.12 7 LEU B O 1
ATOM 828 N N . ALA B 1 8 ? -6.91 5.934 7.598 1 98.5 8 ALA B N 1
ATOM 829 C CA . ALA B 1 8 ? -6.891 7.02 6.625 1 98.5 8 ALA B CA 1
ATOM 830 C C . ALA B 1 8 ? -7.543 8.281 7.191 1 98.5 8 ALA B C 1
ATOM 832 O O . ALA B 1 8 ? -7.035 9.391 7.008 1 98.5 8 ALA B O 1
ATOM 833 N N . ALA B 1 9 ? -8.656 8.07 7.812 1 97.75 9 ALA B N 1
ATOM 834 C CA . ALA B 1 9 ? -9.359 9.195 8.43 1 97.75 9 ALA B CA 1
ATOM 835 C C . ALA B 1 9 ? -8.5 9.859 9.5 1 97.75 9 ALA B C 1
ATOM 837 O O . ALA B 1 9 ? -8.477 11.086 9.617 1 97.75 9 ALA B O 1
ATOM 838 N N . THR B 1 10 ? -7.824 9.047 10.32 1 96.94 10 THR B N 1
ATOM 839 C CA . THR B 1 10 ? -6.93 9.555 11.359 1 96.94 10 THR B CA 1
ATOM 840 C C . THR B 1 10 ? -5.801 10.375 10.75 1 96.94 10 THR B C 1
ATOM 842 O O . THR B 1 10 ? -5.504 11.477 11.219 1 96.94 10 THR B O 1
ATOM 845 N N . VAL B 1 11 ? -5.16 9.836 9.703 1 98.19 11 VAL B N 1
ATOM 846 C CA . VAL B 1 11 ? -4.062 10.523 9.031 1 98.19 11 VAL B CA 1
ATOM 847 C C . VAL B 1 11 ? -4.559 11.844 8.453 1 98.19 11 VAL B C 1
ATOM 849 O O . VAL B 1 11 ? -3.904 12.883 8.617 1 98.19 11 VAL B O 1
ATOM 852 N N . GLU B 1 12 ? -5.727 11.844 7.824 1 97.25 12 GLU B N 1
ATOM 853 C CA . GLU B 1 12 ? -6.297 13.039 7.227 1 97.25 12 GLU B CA 1
ATOM 854 C C . GLU B 1 12 ? -6.59 14.102 8.289 1 97.25 12 GLU B C 1
ATOM 856 O O . GLU B 1 12 ? -6.395 15.297 8.047 1 97.25 12 GLU B O 1
ATOM 861 N N . ALA B 1 13 ? -7.023 13.68 9.398 1 96.44 13 ALA B N 1
ATOM 862 C CA . ALA B 1 13 ? -7.391 14.586 10.484 1 96.44 13 ALA B CA 1
ATOM 863 C C . ALA B 1 13 ? -6.164 15.281 11.062 1 96.44 13 ALA B C 1
ATOM 865 O O . ALA B 1 13 ? -6.277 16.312 11.719 1 96.44 13 ALA B O 1
ATOM 866 N N . ARG B 1 14 ? -4.988 14.711 10.797 1 96.88 14 ARG B N 1
ATOM 867 C CA . ARG B 1 14 ? -3.77 15.266 11.383 1 96.88 14 ARG B CA 1
ATOM 868 C C . ARG B 1 14 ? -3.143 16.297 10.453 1 96.88 14 ARG B C 1
ATOM 870 O O . ARG B 1 14 ? -2.174 16.969 10.828 1 96.88 14 ARG B O 1
ATOM 877 N N . LYS B 1 15 ? -3.615 16.438 9.281 1 96 15 LYS B N 1
ATOM 878 C CA . LYS B 1 15 ? -3.117 17.453 8.367 1 96 15 LYS B CA 1
ATOM 879 C C . LYS B 1 15 ? -3.25 18.844 8.969 1 96 15 LYS B C 1
ATOM 881 O O . LYS B 1 15 ? -4.324 19.234 9.438 1 96 15 LYS B O 1
ATOM 886 N N . GLY B 1 16 ? -2.188 19.578 8.992 1 93.94 16 GLY B N 1
ATOM 887 C CA . GLY B 1 16 ? -2.219 20.953 9.484 1 93.94 16 GLY B CA 1
ATOM 888 C C . GLY B 1 16 ? -2.227 21.047 11 1 93.94 16 GLY B C 1
ATOM 889 O O . GLY B 1 16 ? -2.221 22.141 11.562 1 93.94 16 GLY B O 1
ATOM 890 N N . ALA B 1 17 ? -2.217 19.844 11.656 1 95.69 17 ALA B N 1
ATOM 891 C CA . ALA B 1 17 ? -2.178 19.828 13.109 1 95.69 17 ALA B CA 1
ATOM 892 C C . ALA B 1 17 ? -0.801 20.234 13.633 1 95.69 17 ALA B C 1
ATOM 894 O O . ALA B 1 17 ? 0.173 20.25 12.875 1 95.69 17 ALA B O 1
ATOM 895 N N . ASP B 1 18 ? -0.728 20.594 14.922 1 96.56 18 ASP B N 1
ATOM 896 C CA . ASP B 1 18 ? 0.545 20.859 15.594 1 96.56 18 ASP B CA 1
ATOM 897 C C . ASP B 1 18 ? 1.491 19.672 15.445 1 96.56 18 ASP B C 1
ATOM 899 O O . ASP B 1 18 ? 1.158 18.547 15.844 1 96.56 18 ASP B O 1
ATOM 903 N N . PRO B 1 19 ? 2.652 19.953 14.828 1 95.81 19 PRO B N 1
ATOM 904 C CA . PRO B 1 19 ? 3.598 18.859 14.625 1 95.81 19 PRO B CA 1
ATOM 905 C C . PRO B 1 19 ? 3.955 18.141 15.922 1 95.81 19 PRO B C 1
ATOM 907 O O . PRO B 1 19 ? 4.375 16.969 15.898 1 95.81 19 PRO B O 1
ATOM 910 N N . ASP B 1 20 ? 3.727 18.734 17 1 94.75 20 ASP B N 1
ATOM 911 C CA . ASP B 1 20 ? 4.09 18.156 18.281 1 94.75 20 ASP B CA 1
ATOM 912 C C . ASP B 1 20 ? 2.949 17.312 18.844 1 94.75 20 ASP B C 1
ATOM 914 O O . ASP B 1 20 ? 3.125 16.609 19.844 1 94.75 20 ASP B O 1
ATOM 918 N N . SER B 1 21 ? 1.797 17.297 18.156 1 93.75 21 SER B N 1
ATOM 919 C CA . SER B 1 21 ? 0.598 16.672 18.703 1 93.75 21 SER B CA 1
ATOM 920 C C . SER B 1 21 ? 0.604 15.164 18.484 1 93.75 21 SER B C 1
ATOM 922 O O . SER B 1 21 ? -0.069 14.422 19.203 1 93.75 21 SER B O 1
ATOM 924 N N . SER B 1 22 ? 1.31 14.758 17.406 1 92.88 22 SER B N 1
ATOM 925 C CA . SER B 1 22 ? 1.377 13.336 17.094 1 92.88 22 SER B CA 1
ATOM 926 C C . SER B 1 22 ? 2.514 13.039 16.109 1 92.88 22 SER B C 1
ATOM 928 O O . SER B 1 22 ? 3.023 13.945 15.453 1 92.88 22 SER B O 1
ATOM 930 N N . TRP B 1 23 ? 2.865 11.773 16.062 1 93.38 23 TRP B N 1
ATOM 931 C CA . TRP B 1 23 ? 3.887 11.336 15.117 1 93.38 23 TRP B CA 1
ATOM 932 C C . TRP B 1 23 ? 3.449 11.602 13.68 1 93.38 23 TRP B C 1
ATOM 934 O O . TRP B 1 23 ? 4.234 12.094 12.867 1 93.38 23 TRP B O 1
ATOM 944 N N . THR B 1 24 ? 2.156 11.312 13.391 1 97.44 24 THR B N 1
ATOM 945 C CA . THR B 1 24 ? 1.627 11.547 12.047 1 97.44 24 THR B CA 1
ATOM 946 C C . THR B 1 24 ? 1.664 13.031 11.703 1 97.44 24 THR B C 1
ATOM 948 O O . THR B 1 24 ? 2.074 13.406 10.602 1 97.44 24 THR B O 1
ATOM 951 N N . ALA B 1 25 ? 1.273 13.859 12.648 1 97.44 25 ALA B N 1
ATOM 952 C CA . ALA B 1 25 ? 1.322 15.305 12.43 1 97.44 25 ALA B CA 1
ATOM 953 C C . ALA B 1 25 ? 2.748 15.766 12.156 1 97.44 25 ALA B C 1
ATOM 955 O O . ALA B 1 25 ? 2.977 16.594 11.273 1 97.44 25 ALA B O 1
ATOM 956 N N . LYS B 1 26 ? 3.697 15.195 12.883 1 97.62 26 LYS B N 1
ATOM 957 C CA . LYS B 1 26 ? 5.109 15.523 12.703 1 97.62 26 LYS B CA 1
ATOM 958 C C . LYS B 1 26 ? 5.594 15.141 11.305 1 97.62 26 LYS B C 1
ATOM 960 O O . LYS B 1 26 ? 6.281 15.922 10.648 1 97.62 26 LYS B O 1
ATOM 965 N N . LEU B 1 27 ? 5.23 13.961 10.867 1 97.94 27 LEU B N 1
ATOM 966 C CA . LEU B 1 27 ? 5.621 13.492 9.539 1 97.94 27 LEU B CA 1
ATOM 967 C C . LEU B 1 27 ? 5.031 14.391 8.453 1 97.94 27 LEU B C 1
ATOM 969 O O . LEU B 1 27 ? 5.734 14.797 7.531 1 97.94 27 LEU B O 1
ATOM 973 N N . LEU B 1 28 ? 3.791 14.711 8.594 1 98.56 28 LEU B N 1
ATOM 974 C CA . LEU B 1 28 ? 3.1 15.531 7.605 1 98.56 28 LEU B CA 1
ATOM 975 C C . LEU B 1 28 ? 3.691 16.938 7.551 1 98.56 28 LEU B C 1
ATOM 977 O O . LEU B 1 28 ? 3.787 17.531 6.473 1 98.56 28 LEU B O 1
ATOM 981 N N . ALA B 1 29 ? 4.121 17.453 8.664 1 98.12 29 ALA B N 1
ATOM 982 C CA . ALA B 1 29 ? 4.676 18.797 8.75 1 98.12 29 ALA B CA 1
ATOM 983 C C . ALA B 1 29 ? 6.008 18.891 8.008 1 98.12 29 ALA B C 1
ATOM 985 O O . ALA B 1 29 ? 6.426 19.984 7.602 1 98.12 29 ALA B O 1
ATOM 986 N N . ARG B 1 30 ? 6.652 17.734 7.832 1 98.19 30 ARG B N 1
ATOM 987 C CA . ARG B 1 30 ? 7.949 17.703 7.16 1 98.19 30 ARG B CA 1
ATOM 988 C C . ARG B 1 30 ? 7.781 17.797 5.648 1 98.19 30 ARG B C 1
ATOM 990 O O . ARG B 1 30 ? 8.758 17.984 4.918 1 98.19 30 ARG B O 1
ATOM 997 N N . GLY B 1 31 ? 6.559 17.641 5.109 1 98.06 31 GLY B N 1
ATOM 998 C CA . GLY B 1 31 ? 6.27 17.891 3.707 1 98.06 31 GLY B CA 1
ATOM 999 C C . GLY B 1 31 ? 6.242 16.625 2.869 1 98.06 31 GLY B C 1
ATOM 1000 O O . GLY B 1 31 ? 6.633 15.555 3.34 1 98.06 31 GLY B O 1
ATOM 1001 N N . PRO B 1 32 ? 5.707 16.75 1.646 1 98.44 32 PRO B N 1
ATOM 1002 C CA . PRO B 1 32 ? 5.473 15.586 0.802 1 98.44 32 PRO B CA 1
ATOM 1003 C C . PRO B 1 32 ? 6.762 14.836 0.46 1 98.44 32 PRO B C 1
ATOM 1005 O O . PRO B 1 32 ? 6.746 13.617 0.299 1 98.44 32 PRO B O 1
ATOM 1008 N N . GLU B 1 33 ? 7.863 15.562 0.323 1 98.75 33 GLU B N 1
ATOM 1009 C CA . GLU B 1 33 ? 9.117 14.906 -0.024 1 98.75 33 GLU B CA 1
ATOM 1010 C C . GLU B 1 33 ? 9.586 13.984 1.095 1 98.75 33 GLU B C 1
ATOM 1012 O O . GLU B 1 33 ? 10.031 12.859 0.836 1 98.75 33 GLU B O 1
ATOM 1017 N N . LYS B 1 34 ? 9.484 14.43 2.295 1 98.81 34 LYS B N 1
ATOM 1018 C CA . LYS B 1 34 ? 9.875 13.594 3.426 1 98.81 34 LYS B CA 1
ATOM 1019 C C . LYS B 1 34 ? 8.906 12.422 3.596 1 98.81 34 LYS B C 1
ATOM 1021 O O . LYS B 1 34 ? 9.328 11.305 3.918 1 98.81 34 LYS B O 1
ATOM 1026 N N . CYS B 1 35 ? 7.613 12.648 3.441 1 98.88 35 CYS B N 1
ATOM 1027 C CA . CYS B 1 35 ? 6.625 11.578 3.504 1 98.88 35 CYS B CA 1
ATOM 1028 C C . CYS B 1 35 ? 6.898 10.523 2.441 1 98.88 35 CYS B C 1
ATOM 1030 O O . CYS B 1 35 ? 6.793 9.328 2.711 1 98.88 35 CYS B O 1
ATOM 1032 N N . ALA B 1 36 ? 7.316 11.008 1.238 1 98.94 36 ALA B N 1
ATOM 1033 C CA . ALA B 1 36 ? 7.656 10.102 0.144 1 98.94 36 ALA B CA 1
ATOM 1034 C C . ALA B 1 36 ? 8.906 9.297 0.471 1 98.94 36 ALA B C 1
ATOM 1036 O O . ALA B 1 36 ? 8.984 8.102 0.152 1 98.94 36 ALA B O 1
ATOM 1037 N N . GLU B 1 37 ? 9.883 9.945 1.07 1 98.94 37 GLU B N 1
ATOM 1038 C CA . GLU B 1 37 ? 11.094 9.266 1.507 1 98.94 37 GLU B CA 1
ATOM 1039 C C . GLU B 1 37 ? 10.766 8.125 2.469 1 98.94 37 GLU B C 1
ATOM 1041 O O . GLU B 1 37 ? 11.258 7.008 2.305 1 98.94 37 GLU B O 1
ATOM 1046 N N . LYS B 1 38 ? 9.93 8.359 3.412 1 98.94 38 LYS B N 1
ATOM 1047 C CA . LYS B 1 38 ? 9.586 7.348 4.41 1 98.94 38 LYS B CA 1
ATOM 1048 C C . LYS B 1 38 ? 8.797 6.203 3.783 1 98.94 38 LYS B C 1
ATOM 1050 O O . LYS B 1 38 ? 9.008 5.035 4.129 1 98.94 38 LYS B O 1
ATOM 1055 N N . PHE B 1 39 ? 7.883 6.551 2.895 1 98.94 39 PHE B N 1
ATOM 1056 C CA . PHE B 1 39 ? 7.176 5.516 2.148 1 98.94 39 PHE B CA 1
ATOM 1057 C C . PHE B 1 39 ? 8.156 4.621 1.401 1 98.94 39 PHE B C 1
ATOM 1059 O O . PHE B 1 39 ? 8.023 3.396 1.417 1 98.94 39 PHE B O 1
ATOM 1066 N N . GLY B 1 40 ? 9.094 5.238 0.719 1 98.94 40 GLY B N 1
ATOM 1067 C CA . GLY B 1 40 ? 10.109 4.484 -0.008 1 98.94 40 GLY B CA 1
ATOM 1068 C C . GLY B 1 40 ? 10.914 3.557 0.881 1 98.94 40 GLY B C 1
ATOM 1069 O O . GLY B 1 40 ? 11.227 2.43 0.489 1 98.94 40 GLY B O 1
ATOM 1070 N N . GLU B 1 41 ? 11.25 3.98 2.078 1 98.94 41 GLU B N 1
ATOM 1071 C CA . GLU B 1 41 ? 11.977 3.139 3.029 1 98.94 41 GLU B CA 1
ATOM 1072 C C . GLU B 1 41 ? 11.18 1.883 3.367 1 98.94 41 GLU B C 1
ATOM 1074 O O . GLU B 1 41 ? 11.703 0.771 3.307 1 98.94 41 GLU B O 1
ATOM 1079 N N . GLU B 1 42 ? 9.922 2.121 3.707 1 98.88 42 GLU B N 1
ATOM 1080 C CA . GLU B 1 42 ? 9.086 0.979 4.074 1 98.88 42 GLU B CA 1
ATOM 1081 C C . GLU B 1 42 ? 8.875 0.047 2.885 1 98.88 42 GLU B C 1
ATOM 1083 O O . GLU B 1 42 ? 8.766 -1.17 3.055 1 98.88 42 GLU B O 1
ATOM 1088 N N . ALA B 1 43 ? 8.742 0.633 1.667 1 98.94 43 ALA B N 1
ATOM 1089 C CA . ALA B 1 43 ? 8.602 -0.191 0.469 1 98.94 43 ALA B CA 1
ATOM 1090 C C . ALA B 1 43 ? 9.812 -1.112 0.293 1 98.94 43 ALA B C 1
ATOM 1092 O O . ALA B 1 43 ? 9.648 -2.309 0.034 1 98.94 43 ALA B O 1
ATOM 1093 N N . VAL B 1 44 ? 11.023 -0.575 0.462 1 98.94 44 VAL B N 1
ATOM 1094 C CA . VAL B 1 44 ? 12.242 -1.357 0.323 1 98.94 44 VAL B CA 1
ATOM 1095 C C . VAL B 1 44 ? 12.273 -2.461 1.379 1 98.94 44 VAL B C 1
ATOM 1097 O O . VAL B 1 44 ? 12.633 -3.604 1.082 1 98.94 44 VAL B O 1
ATOM 1100 N N . GLU B 1 45 ? 11.836 -2.119 2.596 1 98.94 45 GLU B N 1
ATOM 1101 C CA . GLU B 1 45 ? 11.836 -3.121 3.656 1 98.94 45 GLU B CA 1
ATOM 1102 C C . GLU B 1 45 ? 10.852 -4.246 3.35 1 98.94 45 GLU B C 1
ATOM 1104 O O . GLU B 1 45 ? 11.133 -5.418 3.613 1 98.94 45 GLU B O 1
ATOM 1109 N N . ALA B 1 46 ? 9.711 -3.947 2.836 1 98.94 46 ALA B N 1
ATOM 1110 C CA . ALA B 1 46 ? 8.742 -4.969 2.453 1 98.94 46 ALA B CA 1
ATOM 1111 C C . ALA B 1 46 ? 9.297 -5.867 1.35 1 98.94 46 ALA B C 1
ATOM 1113 O O . ALA B 1 46 ? 9.109 -7.086 1.384 1 98.94 46 ALA B O 1
ATOM 1114 N N . ILE B 1 47 ? 10.008 -5.234 0.35 1 98.94 47 ILE B N 1
ATOM 1115 C CA . ILE B 1 47 ? 10.625 -5.984 -0.739 1 98.94 47 ILE B CA 1
ATOM 1116 C C . ILE B 1 47 ? 11.633 -6.988 -0.171 1 98.94 47 ILE B C 1
ATOM 1118 O O . ILE B 1 47 ? 11.625 -8.164 -0.546 1 98.94 47 ILE B O 1
ATOM 1122 N N . ILE B 1 48 ? 12.453 -6.543 0.718 1 98.94 48 ILE B N 1
ATOM 1123 C CA . ILE B 1 48 ? 13.484 -7.371 1.327 1 98.94 48 ILE B CA 1
ATOM 1124 C C . ILE B 1 48 ? 12.844 -8.586 2.002 1 98.94 48 ILE B C 1
ATOM 1126 O O . ILE B 1 48 ? 13.266 -9.719 1.79 1 98.94 48 ILE B O 1
ATOM 1130 N N . GLU B 1 49 ? 11.781 -8.375 2.795 1 98.88 49 GLU B N 1
ATOM 1131 C CA . GLU B 1 49 ? 11.141 -9.469 3.525 1 98.88 49 GLU B CA 1
ATOM 1132 C C . GLU B 1 49 ? 10.414 -10.414 2.578 1 98.88 49 GLU B C 1
ATOM 1134 O O . GLU B 1 49 ? 10.352 -11.625 2.826 1 98.88 49 GLU B O 1
ATOM 1139 N N . ALA B 1 50 ? 9.852 -9.875 1.488 1 98.88 50 ALA B N 1
ATOM 1140 C CA . ALA B 1 50 ? 9.234 -10.727 0.477 1 98.88 50 ALA B CA 1
ATOM 1141 C C . ALA B 1 50 ? 10.258 -11.664 -0.155 1 98.88 50 ALA B C 1
ATOM 1143 O O . ALA B 1 50 ? 9.992 -12.852 -0.326 1 98.88 50 ALA B O 1
ATOM 1144 N N . VAL B 1 51 ? 11.438 -11.109 -0.495 1 98.75 51 VAL B N 1
ATOM 1145 C CA . VAL B 1 51 ? 12.484 -11.891 -1.143 1 98.75 51 VAL B CA 1
ATOM 1146 C C . VAL B 1 51 ? 13.094 -12.875 -0.143 1 98.75 51 VAL B C 1
ATOM 1148 O O . VAL B 1 51 ? 13.398 -14.016 -0.494 1 98.75 51 VAL B O 1
ATOM 1151 N N . ARG B 1 52 ? 13.227 -12.445 1.083 1 98.38 52 ARG B N 1
ATOM 1152 C CA . ARG B 1 52 ? 13.766 -13.289 2.143 1 98.38 52 ARG B CA 1
ATOM 1153 C C . ARG B 1 52 ? 12.812 -14.43 2.48 1 98.38 52 ARG B C 1
ATOM 1155 O O . ARG B 1 52 ? 13.242 -15.492 2.934 1 98.38 52 ARG B O 1
ATOM 1162 N N . GLY B 1 53 ? 11.586 -14.203 2.34 1 98.31 53 GLY B N 1
ATOM 1163 C CA . GLY B 1 53 ? 10.578 -15.211 2.615 1 98.31 53 GLY B CA 1
ATOM 1164 C C . GLY B 1 53 ? 10.141 -15.242 4.066 1 98.31 53 GLY B C 1
ATOM 1165 O O . GLY B 1 53 ? 9.672 -16.266 4.562 1 98.31 53 GLY B O 1
ATOM 1166 N N . ASP B 1 54 ? 10.383 -14.133 4.797 1 98.5 54 ASP B N 1
ATOM 1167 C CA . ASP B 1 54 ? 9.898 -14 6.168 1 98.5 54 ASP B CA 1
ATOM 1168 C C . ASP B 1 54 ? 8.469 -13.469 6.191 1 98.5 54 ASP B C 1
ATOM 1170 O O . ASP B 1 54 ? 8.25 -12.258 6.191 1 98.5 54 ASP B O 1
ATOM 1174 N N . ARG B 1 55 ? 7.496 -14.32 6.355 1 98.56 55 ARG B N 1
ATOM 1175 C CA . ARG B 1 55 ? 6.078 -14 6.207 1 98.56 55 ARG B CA 1
ATOM 1176 C C . ARG B 1 55 ? 5.625 -13.016 7.281 1 98.56 55 ARG B C 1
ATOM 1178 O O . ARG B 1 55 ? 4.922 -12.047 6.988 1 98.56 55 ARG B O 1
ATOM 1185 N N . ALA B 1 56 ? 6.023 -13.289 8.492 1 98.56 56 ALA B N 1
ATOM 1186 C CA . ALA B 1 56 ? 5.602 -12.438 9.602 1 98.56 56 ALA B CA 1
ATOM 1187 C C . ALA B 1 56 ? 6.152 -11.023 9.445 1 98.56 56 ALA B C 1
ATOM 1189 O O . ALA B 1 56 ? 5.43 -10.047 9.648 1 98.56 56 ALA B O 1
ATOM 1190 N N . ARG B 1 57 ? 7.395 -10.977 9.125 1 98.75 57 ARG B N 1
ATOM 1191 C CA . ARG B 1 57 ? 8 -9.656 8.945 1 98.75 57 ARG B CA 1
ATOM 1192 C C . ARG B 1 57 ? 7.43 -8.961 7.715 1 98.75 57 ARG B C 1
ATOM 1194 O O . ARG B 1 57 ? 7.297 -7.73 7.695 1 98.75 57 ARG B O 1
ATOM 1201 N N . LEU B 1 58 ? 7.094 -9.758 6.656 1 98.94 58 LEU B N 1
ATOM 1202 C CA . LEU B 1 58 ? 6.473 -9.156 5.484 1 98.94 58 LEU B CA 1
ATOM 1203 C C . LEU B 1 58 ? 5.121 -8.539 5.84 1 98.94 58 LEU B C 1
ATOM 1205 O O . LEU B 1 58 ? 4.797 -7.438 5.387 1 98.94 58 LEU B O 1
ATOM 1209 N N . ALA B 1 59 ? 4.316 -9.188 6.648 1 98.88 59 ALA B N 1
ATOM 1210 C CA . ALA B 1 59 ? 3.037 -8.633 7.078 1 98.88 59 ALA B CA 1
ATOM 1211 C C . ALA B 1 59 ? 3.236 -7.328 7.848 1 98.88 59 ALA B C 1
ATOM 1213 O O . ALA B 1 59 ? 2.498 -6.363 7.645 1 98.88 59 ALA B O 1
ATOM 1214 N N . SER B 1 60 ? 4.262 -7.301 8.688 1 98.81 60 SER B N 1
ATOM 1215 C CA . SER B 1 60 ? 4.566 -6.113 9.484 1 98.81 60 SER B CA 1
ATOM 1216 C C . SER B 1 60 ? 5.016 -4.957 8.602 1 98.81 60 SER B C 1
ATOM 1218 O O . SER B 1 60 ? 4.535 -3.832 8.742 1 98.81 60 SER B O 1
ATOM 1220 N N . GLU B 1 61 ? 5.895 -5.27 7.652 1 98.94 61 GLU B N 1
ATOM 1221 C CA . GLU B 1 61 ? 6.391 -4.227 6.762 1 98.94 61 GLU B CA 1
ATOM 1222 C C . GLU B 1 61 ? 5.297 -3.74 5.816 1 98.94 61 GLU B C 1
ATOM 1224 O O . GLU B 1 61 ? 5.266 -2.564 5.445 1 98.94 61 GLU B O 1
ATOM 1229 N N . ALA B 1 62 ? 4.445 -4.648 5.398 1 98.94 62 ALA B N 1
ATOM 1230 C CA . ALA B 1 62 ? 3.318 -4.262 4.555 1 98.94 62 ALA B CA 1
ATOM 1231 C C . ALA B 1 62 ? 2.379 -3.312 5.293 1 98.94 62 ALA B C 1
ATOM 1233 O O . ALA B 1 62 ? 1.833 -2.379 4.699 1 98.94 62 ALA B O 1
ATOM 1234 N N . ALA B 1 63 ? 2.184 -3.533 6.59 1 98.88 63 ALA B N 1
ATOM 1235 C CA . ALA B 1 63 ? 1.407 -2.604 7.402 1 98.88 63 ALA B CA 1
ATOM 1236 C C . ALA B 1 63 ? 2.055 -1.221 7.426 1 98.88 63 ALA B C 1
ATOM 1238 O O . ALA B 1 63 ? 1.368 -0.205 7.301 1 98.88 63 ALA B O 1
ATOM 1239 N N . ASP B 1 64 ? 3.424 -1.175 7.566 1 98.88 64 ASP B N 1
ATOM 1240 C CA . ASP B 1 64 ? 4.148 0.091 7.52 1 98.88 64 ASP B CA 1
ATOM 1241 C C . ASP B 1 64 ? 3.996 0.763 6.156 1 98.88 64 ASP B C 1
ATOM 1243 O O . ASP B 1 64 ? 3.871 1.986 6.07 1 98.88 64 ASP B O 1
ATOM 1247 N N . VAL B 1 65 ? 3.998 -0.061 5.086 1 98.94 65 VAL B N 1
ATOM 1248 C CA . VAL B 1 65 ? 3.809 0.457 3.734 1 98.94 65 VAL B CA 1
ATOM 1249 C C . VAL B 1 65 ? 2.443 1.133 3.625 1 98.94 65 VAL B C 1
ATOM 1251 O O . VAL B 1 65 ? 2.336 2.248 3.107 1 98.94 65 VAL B O 1
ATOM 1254 N N . LEU B 1 66 ? 1.432 0.482 4.117 1 98.94 66 LEU B N 1
ATOM 1255 C CA . LEU B 1 66 ? 0.086 1.038 4.023 1 98.94 66 LEU B CA 1
ATOM 1256 C C . LEU B 1 66 ? -0.025 2.332 4.824 1 98.94 66 LEU B C 1
ATOM 1258 O O . LEU B 1 66 ? -0.609 3.311 4.352 1 98.94 66 LEU B O 1
ATOM 1262 N N . TYR B 1 67 ? 0.604 2.4 5.996 1 98.81 67 TYR B N 1
ATOM 1263 C CA . TYR B 1 67 ? 0.578 3.607 6.812 1 98.81 67 TYR B CA 1
ATOM 1264 C C . TYR B 1 67 ? 1.275 4.762 6.105 1 98.81 67 TYR B C 1
ATOM 1266 O O . TYR B 1 67 ? 0.707 5.848 5.965 1 98.81 67 TYR B O 1
ATOM 1274 N N . HIS B 1 68 ? 2.381 4.496 5.641 1 98.94 68 HIS B N 1
ATOM 1275 C CA . HIS B 1 68 ? 3.152 5.586 5.051 1 98.94 68 HIS B CA 1
ATOM 1276 C C . HIS B 1 68 ? 2.596 5.977 3.686 1 98.94 68 HIS B C 1
ATOM 1278 O O . HIS B 1 68 ? 2.734 7.125 3.262 1 98.94 68 HIS B O 1
ATOM 1284 N N . LEU B 1 69 ? 1.94 5.02 2.975 1 98.94 69 LEU B N 1
ATOM 1285 C CA . LEU B 1 69 ? 1.205 5.387 1.77 1 98.94 69 LEU B CA 1
ATOM 1286 C C . LEU B 1 69 ? 0.113 6.402 2.088 1 98.94 69 LEU B C 1
ATOM 1288 O O . LEU B 1 69 ? -0.014 7.422 1.404 1 98.94 69 LEU B O 1
ATOM 1292 N N . LEU B 1 70 ? -0.679 6.152 3.156 1 98.94 70 LEU B N 1
ATOM 1293 C CA . LEU B 1 70 ? -1.75 7.055 3.561 1 98.94 70 LEU B CA 1
ATOM 1294 C C . LEU B 1 70 ? -1.195 8.43 3.91 1 98.94 70 LEU B C 1
ATOM 1296 O O . LEU B 1 70 ? -1.785 9.453 3.551 1 98.94 70 LEU B O 1
ATOM 1300 N N . VAL B 1 71 ? -0.014 8.477 4.645 1 98.88 71 VAL B N 1
ATOM 1301 C CA . VAL B 1 71 ? 0.602 9.742 5.039 1 98.88 71 VAL B CA 1
ATOM 1302 C C . VAL B 1 71 ? 1.056 10.508 3.801 1 98.88 71 VAL B C 1
ATOM 1304 O O . VAL B 1 71 ? 0.833 11.711 3.693 1 98.88 71 VAL B O 1
ATOM 1307 N N . MET B 1 72 ? 1.646 9.773 2.848 1 98.94 72 MET B N 1
ATOM 1308 C CA . MET B 1 72 ? 2.104 10.383 1.604 1 98.94 72 MET B CA 1
ATOM 1309 C C . MET B 1 72 ? 0.93 10.938 0.801 1 98.94 72 MET B C 1
ATOM 1311 O O . MET B 1 72 ? 1.007 12.031 0.25 1 98.94 72 MET B O 1
ATOM 1315 N N . LEU B 1 73 ? -0.182 10.188 0.728 1 98.94 73 LEU B N 1
ATOM 1316 C CA . LEU B 1 73 ? -1.395 10.656 0.063 1 98.94 73 LEU B CA 1
ATOM 1317 C C . LEU B 1 73 ? -1.926 11.922 0.723 1 98.94 73 LEU B C 1
ATOM 1319 O O . LEU B 1 73 ? -2.223 12.906 0.04 1 98.94 73 LEU B O 1
ATOM 1323 N N . ALA B 1 74 ? -1.966 11.93 2.037 1 98.81 74 ALA B N 1
ATOM 1324 C CA . ALA B 1 74 ? -2.494 13.062 2.785 1 98.81 74 ALA B CA 1
ATOM 1325 C C . ALA B 1 74 ? -1.642 14.312 2.566 1 98.81 74 ALA B C 1
ATOM 1327 O O . ALA B 1 74 ? -2.17 15.422 2.451 1 98.81 74 ALA B O 1
ATOM 1328 N N . ALA B 1 75 ? -0.318 14.125 2.471 1 98.69 75 ALA B N 1
ATOM 1329 C CA . ALA B 1 75 ? 0.603 15.242 2.268 1 98.69 75 ALA B CA 1
ATOM 1330 C C . ALA B 1 75 ? 0.329 15.945 0.94 1 98.69 75 ALA B C 1
ATOM 1332 O O . ALA B 1 75 ? 0.771 17.078 0.727 1 98.69 75 ALA B O 1
ATOM 1333 N N . ARG B 1 76 ? -0.377 15.242 0.035 1 98.62 76 ARG B N 1
ATOM 1334 C CA . ARG B 1 76 ? -0.69 15.797 -1.278 1 98.62 76 ARG B CA 1
ATOM 1335 C C . ARG B 1 76 ? -2.195 15.953 -1.462 1 98.62 76 ARG B C 1
ATOM 1337 O O . ARG B 1 76 ? -2.682 16.062 -2.59 1 98.62 76 ARG B O 1
ATOM 1344 N N . ASP B 1 77 ? -2.965 15.82 -0.418 1 98.38 77 ASP B N 1
ATOM 1345 C CA . ASP B 1 77 ? -4.414 16 -0.425 1 98.38 77 ASP B CA 1
ATOM 1346 C C . ASP B 1 77 ? -5.086 14.992 -1.354 1 98.38 77 ASP B C 1
ATOM 1348 O O . ASP B 1 77 ? -6.016 15.336 -2.088 1 98.38 77 ASP B O 1
ATOM 1352 N N . VAL B 1 78 ? -4.586 13.844 -1.497 1 98.81 78 VAL B N 1
ATOM 1353 C CA . VAL B 1 78 ? -5.219 12.711 -2.166 1 98.81 78 VAL B CA 1
ATOM 1354 C C . VAL B 1 78 ? -5.84 11.781 -1.127 1 98.81 78 VAL B C 1
ATOM 1356 O O . VAL B 1 78 ? -5.191 11.414 -0.145 1 98.81 78 VAL B O 1
ATOM 1359 N N . THR B 1 79 ? -7.066 11.43 -1.25 1 98.69 79 THR B N 1
ATOM 1360 C CA . THR B 1 79 ? -7.758 10.625 -0.253 1 98.69 79 THR B CA 1
ATOM 1361 C C . THR B 1 79 ? -7.668 9.141 -0.604 1 98.69 79 THR B C 1
ATOM 1363 O O . THR B 1 79 ? -7.492 8.781 -1.771 1 98.69 79 THR B O 1
ATOM 1366 N N . LEU B 1 80 ? -7.754 8.344 0.398 1 98.69 80 LEU B N 1
ATOM 1367 C CA . LEU B 1 80 ? -7.867 6.91 0.154 1 98.69 80 LEU B CA 1
ATOM 1368 C C . LEU B 1 80 ? -9.062 6.602 -0.741 1 98.69 80 LEU B C 1
ATOM 1370 O O . LEU B 1 80 ? -9 5.695 -1.576 1 98.69 80 LEU B O 1
ATOM 1374 N N . ALA B 1 81 ? -10.148 7.336 -0.584 1 98.5 81 ALA B N 1
ATOM 1375 C CA . ALA B 1 81 ? -11.352 7.129 -1.382 1 98.5 81 ALA B CA 1
ATOM 1376 C C . ALA B 1 81 ? -11.062 7.305 -2.869 1 98.5 81 ALA B C 1
ATOM 1378 O O . ALA B 1 81 ? -11.617 6.586 -3.705 1 98.5 81 ALA B O 1
ATOM 1379 N N . GLU B 1 82 ? -10.25 8.242 -3.232 1 98.75 82 GLU B N 1
ATOM 1380 C CA . GLU B 1 82 ? -9.867 8.461 -4.625 1 98.75 82 GLU B CA 1
ATOM 1381 C C . GLU B 1 82 ? -9.094 7.27 -5.176 1 98.75 82 GLU B C 1
ATOM 1383 O O . GLU B 1 82 ? -9.273 6.879 -6.328 1 98.75 82 GLU B O 1
ATOM 1388 N N . VAL B 1 83 ? -8.219 6.711 -4.332 1 98.88 83 VAL B N 1
ATOM 1389 C CA . VAL B 1 83 ? -7.438 5.547 -4.73 1 98.88 83 VAL B CA 1
ATOM 1390 C C . VAL B 1 83 ? -8.359 4.34 -4.902 1 98.88 83 VAL B C 1
ATOM 1392 O O . VAL B 1 83 ? -8.234 3.586 -5.871 1 98.88 83 VAL B O 1
ATOM 1395 N N . MET B 1 84 ? -9.305 4.199 -3.973 1 98.62 84 MET B N 1
ATOM 1396 C CA . MET B 1 84 ? -10.25 3.096 -4.055 1 98.62 84 MET B CA 1
ATOM 1397 C C . MET B 1 84 ? -11.133 3.221 -5.293 1 98.62 84 MET B C 1
ATOM 1399 O O . MET B 1 84 ? -11.477 2.217 -5.922 1 98.62 84 MET B O 1
ATOM 1403 N N . ALA B 1 85 ? -11.516 4.418 -5.609 1 98.12 85 ALA B N 1
ATOM 1404 C CA . ALA B 1 85 ? -12.32 4.652 -6.805 1 98.12 85 ALA B CA 1
ATOM 1405 C C . ALA B 1 85 ? -11.578 4.207 -8.062 1 98.12 85 ALA B C 1
ATOM 1407 O O . ALA B 1 85 ? -12.188 3.688 -9 1 98.12 85 ALA B O 1
ATOM 1408 N N . GLU B 1 86 ? -10.273 4.449 -8.062 1 98.12 86 GLU B N 1
ATOM 1409 C CA . GLU B 1 86 ? -9.453 3.998 -9.188 1 98.12 86 GLU B CA 1
ATOM 1410 C C . GLU B 1 86 ? -9.43 2.475 -9.273 1 98.12 86 GLU B C 1
ATOM 1412 O O . GLU B 1 86 ? -9.539 1.91 -10.367 1 98.12 86 GLU B O 1
ATOM 1417 N N . LEU B 1 87 ? -9.328 1.792 -8.164 1 98.19 87 LEU B N 1
ATOM 1418 C CA . LEU B 1 87 ? -9.359 0.334 -8.141 1 98.19 87 LEU B CA 1
ATOM 1419 C C . LEU B 1 87 ? -10.711 -0.185 -8.625 1 98.19 87 LEU B C 1
ATOM 1421 O O . LEU B 1 87 ? -10.773 -1.17 -9.367 1 98.19 87 LEU B O 1
ATOM 1425 N N . GLU B 1 88 ? -11.75 0.464 -8.203 1 97 88 GLU B N 1
ATOM 1426 C CA . GLU B 1 88 ? -13.102 0.07 -8.609 1 97 88 GLU B CA 1
ATOM 1427 C C . GLU B 1 88 ? -13.273 0.204 -10.117 1 97 88 GLU B C 1
ATOM 1429 O O . GLU B 1 88 ? -13.859 -0.674 -10.766 1 97 88 GLU B O 1
ATOM 1434 N N . ARG B 1 89 ? -12.812 1.271 -10.617 1 95.88 89 ARG B N 1
ATOM 1435 C CA . ARG B 1 89 ? -12.898 1.517 -12.055 1 95.88 89 ARG B CA 1
ATOM 1436 C C . ARG B 1 89 ? -12.195 0.416 -12.844 1 95.88 89 ARG B C 1
ATOM 1438 O O . ARG B 1 89 ? -12.719 -0.067 -13.844 1 95.88 89 ARG B O 1
ATOM 1445 N N . ARG B 1 90 ? -11.109 -0.084 -12.336 1 94.25 90 ARG B N 1
ATOM 1446 C CA . ARG B 1 90 ? -10.305 -1.099 -13.016 1 94.25 90 ARG B CA 1
ATOM 1447 C C . ARG B 1 90 ? -10.93 -2.482 -12.852 1 94.25 90 ARG B C 1
ATOM 1449 O O . ARG B 1 90 ? -10.797 -3.334 -13.734 1 94.25 90 ARG B O 1
ATOM 1456 N N . GLU B 1 91 ? -11.422 -2.742 -11.719 1 89.75 91 GLU B N 1
ATOM 1457 C CA . GLU B 1 91 ? -12.117 -4.004 -11.5 1 89.75 91 GLU B CA 1
ATOM 1458 C C . GLU B 1 91 ? -13.242 -4.195 -12.516 1 89.75 91 GLU B C 1
ATOM 1460 O O . GLU B 1 91 ? -13.445 -5.301 -13.023 1 89.75 91 GLU B O 1
ATOM 1465 N N . GLY B 1 92 ? -13.953 -3.193 -12.781 1 79.25 92 GLY B N 1
ATOM 1466 C CA . GLY B 1 92 ? -15.023 -3.229 -13.766 1 79.25 92 GLY B CA 1
ATOM 1467 C C . GLY B 1 92 ? -14.523 -3.479 -15.18 1 79.25 92 GLY B C 1
ATOM 1468 O O . GLY B 1 92 ? -15.164 -4.191 -15.953 1 79.25 92 GLY B O 1
ATOM 1469 N N . THR B 1 93 ? -13.383 -3.018 -15.438 1 75.69 93 THR B N 1
ATOM 1470 C CA . THR B 1 93 ? -12.828 -3.152 -16.781 1 75.69 93 THR B CA 1
ATOM 1471 C C . THR B 1 93 ? -12.266 -4.555 -17 1 75.69 93 THR B C 1
ATOM 1473 O O . THR B 1 93 ? -12.422 -5.137 -18.078 1 75.69 93 THR B O 1
ATOM 1476 N N . SER B 1 94 ? -11.602 -5.031 -15.977 1 68 94 SER B N 1
ATOM 1477 C CA . SER B 1 94 ? -11.039 -6.375 -16.078 1 68 94 SER B CA 1
ATOM 1478 C C . SER B 1 94 ? -12.141 -7.422 -16.234 1 68 94 SER B C 1
ATOM 1480 O O . SER B 1 94 ? -11.969 -8.406 -16.953 1 68 94 SER B O 1
ATOM 1482 N N . GLY B 1 95 ? -13.086 -7.148 -15.547 1 61.22 95 GLY B N 1
ATOM 1483 C CA . GLY B 1 95 ? -14.227 -8.039 -15.672 1 61.22 95 GLY B CA 1
ATOM 1484 C C . GLY B 1 95 ? -14.82 -8.062 -17.062 1 61.22 95 GLY B C 1
ATOM 1485 O O . GLY B 1 95 ? -15.195 -9.125 -17.578 1 61.22 95 GLY B O 1
ATOM 1486 N N . ILE B 1 96 ? -14.797 -6.926 -17.625 1 55.19 96 ILE B N 1
ATOM 1487 C CA . ILE B 1 96 ? -15.336 -6.812 -18.969 1 55.19 96 ILE B CA 1
ATOM 1488 C C . ILE B 1 96 ? -14.414 -7.516 -19.969 1 55.19 96 ILE B C 1
ATOM 1490 O O . ILE B 1 96 ? -14.867 -8.273 -20.812 1 5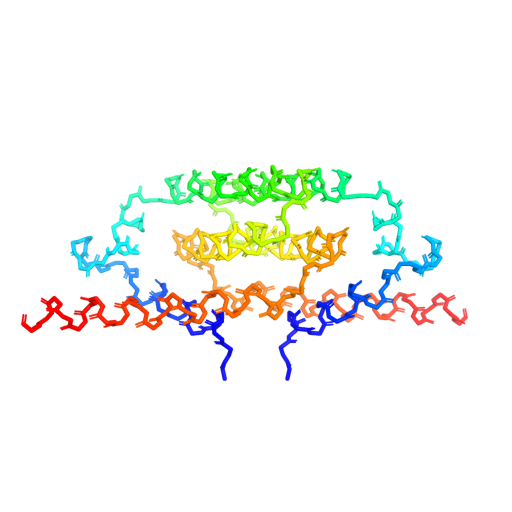5.19 96 ILE B O 1
ATOM 1494 N N . ALA B 1 97 ? -13.156 -7.254 -19.734 1 60.09 97 ALA B N 1
ATOM 1495 C CA . ALA B 1 97 ? -12.18 -7.863 -20.641 1 60.09 97 ALA B CA 1
ATOM 1496 C C . ALA B 1 97 ? -12.18 -9.383 -20.5 1 60.09 97 ALA B C 1
ATOM 1498 O O . ALA B 1 97 ? -12.078 -10.102 -21.5 1 60.09 97 ALA B O 1
ATOM 1499 N N . GLU B 1 98 ? -12.188 -9.812 -19.234 1 59.69 98 GLU B N 1
ATOM 1500 C CA . GLU B 1 98 ? -12.242 -11.25 -18.984 1 59.69 98 GLU B CA 1
ATOM 1501 C C . GLU B 1 98 ? -13.5 -11.875 -19.594 1 59.69 98 GLU B C 1
ATOM 1503 O O . GLU B 1 98 ? -13.438 -12.938 -20.203 1 59.69 98 GLU B O 1
ATOM 1508 N N . LYS B 1 99 ? -14.68 -11.25 -19.375 1 57.5 99 LYS B N 1
ATOM 1509 C CA . LYS B 1 99 ? -15.93 -11.742 -19.953 1 57.5 99 LYS B CA 1
ATOM 1510 C C . LYS B 1 99 ? -15.875 -11.742 -21.469 1 57.5 99 LYS B C 1
ATOM 1512 O O . LYS B 1 99 ? -16.328 -12.695 -22.109 1 57.5 99 LYS B O 1
ATOM 1517 N N . ALA B 1 100 ? -15.328 -10.773 -22.094 1 60.56 100 ALA B N 1
ATOM 1518 C CA . ALA B 1 100 ? -15.242 -10.656 -23.547 1 60.56 100 ALA B CA 1
ATOM 1519 C C . ALA B 1 100 ? -14.328 -11.734 -24.125 1 60.56 100 ALA B C 1
ATOM 1521 O O . ALA B 1 100 ? -14.531 -12.18 -25.25 1 60.56 100 ALA B O 1
ATOM 1522 N N . GLY B 1 101 ? -13.305 -12.016 -23.359 1 50.62 101 GLY B N 1
ATOM 1523 C CA . GLY B 1 101 ? -12.414 -13.062 -23.828 1 50.62 101 GLY B CA 1
ATOM 1524 C C . GLY B 1 101 ? -13 -14.453 -23.719 1 50.62 101 GLY B C 1
ATOM 1525 O O . GLY B 1 101 ? -12.469 -15.406 -24.281 1 50.62 101 GLY B O 1
ATOM 1526 N N . ARG B 1 102 ? -13.992 -14.57 -22.828 1 56.47 102 ARG B N 1
ATOM 1527 C CA . ARG B 1 102 ? -14.648 -15.859 -22.641 1 56.47 102 ARG B CA 1
ATOM 1528 C C . ARG B 1 102 ? -15.742 -16.078 -23.688 1 56.47 102 ARG B C 1
ATOM 1530 O O . ARG B 1 102 ? -16.219 -17.188 -23.875 1 56.47 102 ARG B O 1
ATOM 1537 N N . GLY B 1 103 ? -16.188 -14.914 -24.172 1 47.94 103 GLY B N 1
ATOM 1538 C CA . GLY B 1 103 ? -17.203 -15.078 -25.203 1 47.94 103 GLY B CA 1
ATOM 1539 C C . GLY B 1 103 ? -16.609 -15.211 -26.594 1 47.94 103 GLY B C 1
ATOM 1540 O O . GLY B 1 103 ? -15.422 -14.945 -26.812 1 47.94 103 GLY B O 1
#

Secondary structure (DSSP, 8-state):
--HHHHHHHHHHHTTTS-TTT-HHHHHHHT-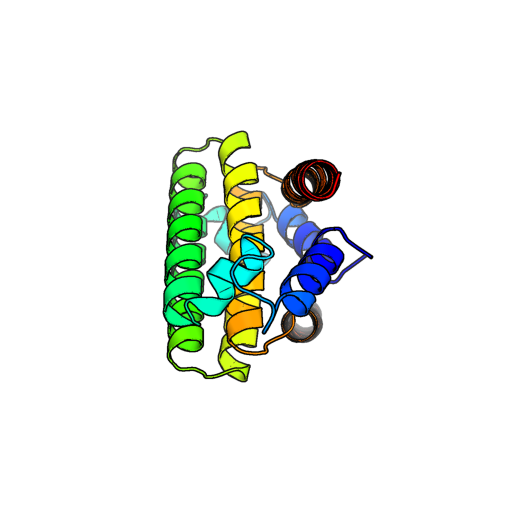HHHHHHHHHHHHHHHHHHHHHT-HHHHHHHHHHHHHHHHHHHHHTT--HHHHHHHHHHHHHHHHHHHHHHH-/--HHHHHHHHHHHTTTS-TTT-HHHHHHHT-HHHHHHHHHHHHHHHHHHHHHT-HHHHHHHHHHHHHHHHHHHHHTT--HHHHHHHHHHHHHHHHHHHHHHH-

pLDDT: mean 93.55, std 12.27, range [47.94, 98.94]

Radius of gyration: 17.11 Å; Cα contacts (8 Å, |Δi|>4): 260; chains: 2; bounding box: 31×43×57 Å

Nearest PDB structures (foldseek):
  6j22-assembly1_A  TM=9.687E-01  e=3.720E-06  Shigella flexneri
  6j2l-assembly1_A  TM=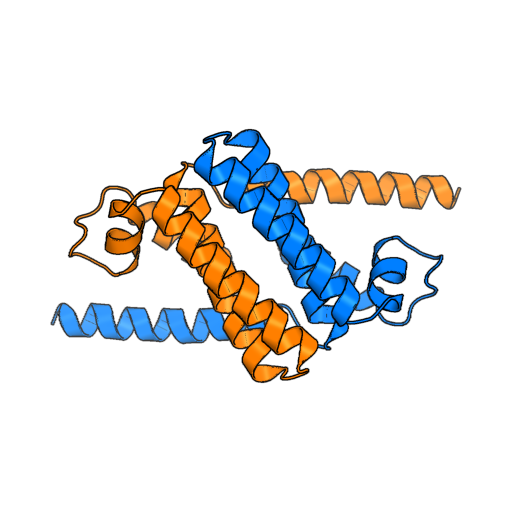9.751E-01  e=4.432E-06  Shigella flexneri
  1yvw-assembly1_A  TM=9.143E-01  e=1.195E-05  Bacillus cereus
  6j2l-assembly1_B  TM=9.256E-01  e=2.637E-04  Shigella flexneri
  3c90-assembly1_X  TM=8.875E-01  e=8.257E-03  Mycobacterium tuberculosis H37Rv

Foldseek 3Di:
DDPLQVLLVVLLVLAPPDLVPDVSVVQLVVALVSLVVQLVVLVVQLVVCVVVVPPVSNVVSVVSNSNSVSSNCSSVPHGPVNVVVVVVVVVVVVVVVVVVVVD/DDPLQVLLVVLLVLAVPDLVPDVSVVQLVVALVSLVVQLVVLVVQLVVCVVVVPPVSNVVSVVSNSNSVSSNCSSVPHGPVNVVVVVVVVVVVVVVVVVVVVD

Sequence (206 aa):
MSVLERLAATVEARKGADPDSSWTAKLLARGPEKCAEKFGEEAVEAIIEAVRGDRARLASEAADVLYHLLVMLAARDVTLAEVMAELERREGTSGIAEKAGRGMSVLERLAATVEARKGADPDSSWTAKLLARGPEKCAEKFGEEAVEAIIEAVRGDRARLASEAADVLYHLLVMLAARDVTLAEVMAELERREGTSGIAEKAGRG

InterPro domains:
  IPR008179 Phosphoribosyl-ATP pyrophosphohydrolase [MF_01020] (1-87)
  IPR008179 Phosphoribosyl-ATP pyrophosphohydrolase [TIGR03188] (4-87)
  IPR008179 Phosphoribosyl-ATP pyrophosphohydrolase [cd11534] (4-87)
  IPR021130 Phosphoribosyl-ATP pyrophosphohydrolase-like [PF01503] (5-90)